Protein AF-A0A6N0HST2-F1 (afdb_monomer)

Structure (mmCIF, N/CA/C/O backbone):
data_AF-A0A6N0HST2-F1
#
_entry.id   AF-A0A6N0HST2-F1
#
loop_
_atom_site.group_PDB
_atom_site.id
_atom_site.type_symbol
_atom_site.label_atom_id
_atom_site.label_alt_id
_atom_site.label_comp_id
_atom_site.label_asym_id
_atom_site.label_entity_id
_atom_site.label_seq_id
_atom_site.pdbx_PDB_ins_code
_atom_site.Cartn_x
_atom_site.Cartn_y
_atom_site.Cartn_z
_atom_site.occupancy
_atom_site.B_iso_or_equiv
_atom_site.auth_seq_id
_atom_site.auth_comp_id
_atom_site.auth_asym_id
_atom_site.auth_atom_id
_atom_site.pdbx_PDB_model_num
ATOM 1 N N . MET A 1 1 ? -2.344 -19.528 -18.690 1.00 47.19 1 MET A N 1
ATOM 2 C CA . MET A 1 1 ? -2.947 -19.812 -17.379 1.00 47.19 1 MET A CA 1
ATOM 3 C C . MET A 1 1 ? -2.317 -21.089 -16.881 1.00 47.19 1 MET A C 1
ATOM 5 O O . MET A 1 1 ? -2.474 -22.109 -17.548 1.00 47.19 1 MET A O 1
ATOM 9 N N . ALA A 1 2 ? -1.494 -20.999 -15.840 1.00 50.31 2 ALA A N 1
ATOM 10 C CA . ALA A 1 2 ? -1.084 -22.178 -15.093 1.00 50.31 2 ALA A CA 1
ATOM 11 C C . ALA A 1 2 ? -2.238 -22.513 -14.142 1.00 50.31 2 ALA A C 1
ATOM 13 O O . ALA A 1 2 ? -2.721 -21.620 -13.456 1.00 50.31 2 ALA A O 1
ATOM 14 N N . ALA A 1 3 ? -2.702 -23.763 -14.161 1.00 62.06 3 ALA A N 1
ATOM 15 C CA . ALA A 1 3 ? -3.756 -24.238 -13.259 1.00 62.06 3 ALA A CA 1
ATOM 16 C C . ALA A 1 3 ? -3.248 -24.481 -11.822 1.00 62.06 3 ALA A C 1
ATOM 18 O O . ALA A 1 3 ? -4.018 -24.884 -10.961 1.00 62.06 3 ALA A O 1
ATOM 19 N N . ASP A 1 4 ? -1.955 -24.236 -11.604 1.00 88.19 4 ASP A N 1
ATOM 20 C CA . ASP A 1 4 ? -1.190 -24.489 -10.391 1.00 88.19 4 ASP A CA 1
ATOM 21 C C . ASP A 1 4 ? -0.329 -23.247 -10.085 1.00 88.19 4 ASP A C 1
ATOM 23 O O . ASP A 1 4 ? -0.335 -22.266 -10.844 1.00 88.19 4 ASP A O 1
ATOM 27 N N . ASP A 1 5 ? 0.454 -23.322 -9.013 1.00 93.06 5 ASP A N 1
ATOM 28 C CA . ASP A 1 5 ? 1.362 -22.268 -8.569 1.00 93.06 5 ASP A CA 1
ATOM 29 C C . ASP A 1 5 ? 2.325 -21.774 -9.660 1.00 93.06 5 ASP A C 1
ATOM 31 O O . ASP A 1 5 ? 2.832 -22.534 -10.496 1.00 93.06 5 ASP A O 1
ATOM 35 N N . VAL A 1 6 ? 2.688 -20.493 -9.584 1.00 96.06 6 VAL A N 1
ATOM 36 C CA . VAL A 1 6 ? 3.840 -19.943 -10.309 1.00 96.06 6 VAL A CA 1
ATOM 37 C C . VAL A 1 6 ? 4.951 -19.619 -9.321 1.00 96.06 6 VAL A C 1
ATOM 39 O O . VAL A 1 6 ? 4.819 -18.738 -8.476 1.00 96.06 6 VAL A O 1
ATOM 42 N N . ILE A 1 7 ? 6.088 -20.301 -9.467 1.00 95.62 7 ILE A N 1
ATOM 43 C CA . ILE A 1 7 ? 7.233 -20.148 -8.567 1.00 95.62 7 ILE A CA 1
ATOM 44 C C . ILE A 1 7 ? 8.443 -19.609 -9.336 1.00 95.62 7 ILE A C 1
ATOM 46 O O . ILE A 1 7 ? 8.974 -20.267 -10.235 1.00 95.62 7 ILE A O 1
ATOM 50 N N . PHE A 1 8 ? 8.925 -18.431 -8.943 1.00 95.19 8 PHE A N 1
ATOM 51 C CA . PHE A 1 8 ? 10.156 -17.830 -9.452 1.00 95.19 8 PHE A CA 1
ATOM 52 C C . PHE A 1 8 ? 11.334 -18.175 -8.536 1.00 95.19 8 PHE A C 1
ATOM 54 O O . PHE A 1 8 ? 11.591 -17.488 -7.552 1.00 95.19 8 PHE A O 1
ATOM 61 N N . ASN A 1 9 ? 12.056 -19.245 -8.880 1.00 94.88 9 ASN A N 1
ATOM 62 C CA . ASN A 1 9 ? 13.268 -19.711 -8.180 1.00 94.88 9 ASN A CA 1
ATOM 63 C C . ASN A 1 9 ? 14.572 -19.333 -8.903 1.00 94.88 9 ASN A C 1
ATOM 65 O O . ASN A 1 9 ? 15.622 -19.923 -8.658 1.00 94.88 9 ASN A O 1
ATOM 69 N N . ALA A 1 10 ? 14.497 -18.412 -9.859 1.00 92.69 10 ALA A N 1
ATOM 70 C CA . ALA A 1 10 ? 15.646 -17.874 -10.570 1.00 92.69 10 ALA A CA 1
ATOM 71 C C . ALA A 1 10 ? 15.382 -16.409 -10.906 1.00 92.69 10 ALA A C 1
ATOM 73 O O . ALA A 1 10 ? 14.230 -16.026 -11.124 1.00 92.69 10 ALA A O 1
ATOM 74 N N . ALA A 1 11 ? 16.453 -15.618 -10.982 1.00 90.31 11 ALA A N 1
ATOM 75 C CA . ALA A 1 11 ? 16.343 -14.207 -11.308 1.00 90.31 11 ALA A CA 1
ATOM 76 C C . ALA A 1 11 ? 15.691 -13.995 -12.684 1.00 90.31 11 ALA A C 1
ATOM 78 O O . ALA A 1 11 ? 16.022 -14.672 -13.665 1.00 90.31 11 ALA A O 1
ATOM 79 N N . VAL A 1 12 ? 14.789 -13.020 -12.762 1.00 91.19 12 VAL A N 1
ATOM 80 C CA . VAL A 1 12 ? 14.065 -12.654 -13.980 1.00 91.19 12 VAL A CA 1
ATOM 81 C C . VAL A 1 12 ? 14.539 -11.283 -14.442 1.00 91.19 12 VAL A C 1
ATOM 83 O O . VAL A 1 12 ? 14.270 -10.283 -13.790 1.00 91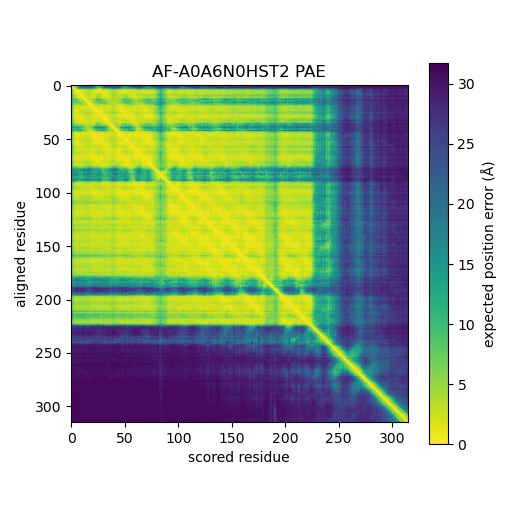.19 12 VAL A O 1
ATOM 86 N N . VAL A 1 13 ? 15.240 -11.229 -15.577 1.00 87.50 13 VAL A N 1
ATOM 87 C CA . VAL A 1 13 ? 15.910 -10.004 -16.065 1.00 87.50 13 VAL A CA 1
ATOM 88 C C . VAL A 1 13 ? 15.360 -9.484 -17.396 1.00 87.50 13 VAL A C 1
ATOM 90 O O . VAL A 1 13 ? 15.952 -8.600 -18.014 1.00 87.50 13 VAL A O 1
ATOM 93 N N . ASN A 1 14 ? 14.240 -10.025 -17.891 1.00 80.62 14 ASN A N 1
ATOM 94 C CA . ASN A 1 14 ? 13.656 -9.601 -19.173 1.00 80.62 14 ASN A CA 1
ATOM 95 C C . ASN A 1 14 ? 13.216 -8.130 -19.159 1.00 80.62 14 ASN A C 1
ATOM 97 O O . ASN A 1 14 ? 13.203 -7.504 -20.210 1.00 80.62 14 ASN A O 1
ATOM 101 N N . LEU A 1 15 ? 12.934 -7.562 -17.987 1.00 84.25 15 LEU A N 1
ATOM 102 C CA . LEU A 1 15 ? 12.603 -6.146 -17.829 1.00 84.25 15 LEU A CA 1
ATOM 103 C C . LEU A 1 15 ? 13.745 -5.221 -18.284 1.00 84.25 15 LEU A C 1
ATOM 105 O O . LEU A 1 15 ? 13.483 -4.119 -18.755 1.00 84.25 15 LEU A O 1
ATOM 109 N N . SER A 1 16 ? 15.004 -5.678 -18.233 1.00 82.12 16 SER A N 1
ATOM 110 C CA . SER A 1 16 ? 16.166 -4.884 -18.665 1.00 82.12 16 SER A CA 1
ATOM 111 C C . SER A 1 16 ? 16.124 -4.471 -20.146 1.00 82.12 16 SER A C 1
ATOM 113 O O . SER A 1 16 ? 16.735 -3.476 -20.532 1.00 82.12 16 SER A O 1
ATOM 115 N N . ASN A 1 17 ? 15.369 -5.190 -20.985 1.00 83.94 17 ASN A N 1
ATOM 116 C CA . ASN A 1 17 ? 15.170 -4.857 -22.398 1.00 83.94 17 ASN A CA 1
ATOM 117 C C . ASN A 1 17 ? 13.833 -4.132 -22.676 1.00 83.94 17 ASN A C 1
ATOM 119 O O . ASN A 1 17 ? 13.453 -3.989 -23.838 1.00 83.94 17 ASN A O 1
ATOM 123 N N . GLY A 1 18 ? 13.119 -3.703 -21.628 1.00 81.44 18 GLY A N 1
ATOM 124 C CA . GLY A 1 18 ? 11.812 -3.045 -21.708 1.00 81.44 18 GLY A CA 1
ATOM 125 C C . GLY A 1 18 ? 10.627 -4.001 -21.893 1.00 81.44 18 GLY A C 1
ATOM 126 O O . GLY A 1 18 ? 9.486 -3.550 -21.979 1.00 81.44 18 GLY A O 1
ATOM 127 N N . SER A 1 19 ? 10.854 -5.319 -21.951 1.00 89.88 19 SER A N 1
ATOM 128 C CA . SER A 1 19 ? 9.768 -6.301 -22.048 1.00 89.88 19 SER A CA 1
ATOM 129 C C . SER A 1 19 ? 9.070 -6.476 -20.711 1.00 89.88 19 SER A C 1
ATOM 131 O O . SER A 1 19 ? 9.724 -6.686 -19.698 1.00 89.88 19 SER A O 1
ATOM 133 N N . SER A 1 20 ? 7.741 -6.493 -20.718 1.00 93.12 20 SER A N 1
ATOM 134 C CA . SER A 1 20 ? 6.937 -6.750 -19.523 1.00 93.12 20 SER A CA 1
ATOM 135 C C . SER A 1 20 ? 7.058 -8.194 -19.024 1.00 93.12 20 SER A C 1
ATOM 137 O O . SER A 1 20 ? 7.267 -9.125 -19.805 1.00 93.12 20 SER A O 1
ATOM 139 N N . LEU A 1 21 ? 6.855 -8.387 -17.723 1.00 94.50 21 LEU A N 1
ATOM 140 C CA . LEU A 1 21 ? 6.633 -9.680 -17.085 1.00 94.50 21 LEU A CA 1
ATOM 141 C C . LEU A 1 21 ? 5.171 -9.770 -16.635 1.00 94.50 21 LEU A C 1
ATOM 143 O O . LEU A 1 21 ? 4.680 -8.895 -15.927 1.00 94.50 21 LEU A O 1
ATOM 147 N N . SER A 1 22 ? 4.479 -10.840 -17.017 1.00 95.00 22 SER A N 1
ATOM 148 C CA . SER A 1 22 ? 3.131 -11.135 -16.531 1.00 95.00 22 SER A CA 1
ATOM 149 C C . SER A 1 22 ? 3.038 -12.596 -16.115 1.00 95.00 22 SER A C 1
ATOM 151 O O . SER A 1 22 ? 3.434 -13.484 -16.873 1.00 95.00 22 SER A O 1
ATOM 153 N N . ALA A 1 23 ? 2.524 -12.831 -14.913 1.00 95.25 23 ALA A N 1
ATOM 154 C CA . ALA A 1 23 ? 2.280 -14.147 -14.355 1.00 95.25 23 ALA A CA 1
ATOM 155 C C . ALA A 1 23 ? 0.871 -14.222 -13.777 1.00 95.25 23 ALA A C 1
ATOM 157 O O . ALA A 1 23 ? 0.430 -13.328 -13.054 1.00 95.25 23 ALA A O 1
ATOM 158 N N . THR A 1 24 ? 0.177 -15.308 -14.103 1.00 96.31 24 THR A N 1
ATOM 159 C CA . THR A 1 24 ? -1.158 -15.601 -13.588 1.00 96.31 24 THR A CA 1
ATOM 160 C C . THR A 1 24 ? -1.204 -17.051 -13.134 1.00 96.31 24 THR A C 1
ATOM 162 O O . THR A 1 24 ? -0.961 -17.942 -13.959 1.00 96.31 24 THR A O 1
ATOM 165 N N . ALA A 1 25 ? -1.510 -17.253 -11.855 1.00 96.00 25 ALA A N 1
ATOM 166 C CA . ALA A 1 25 ? -1.720 -18.550 -11.222 1.00 96.00 25 ALA A CA 1
ATOM 167 C C . ALA A 1 25 ? -3.174 -18.662 -10.750 1.00 96.00 25 ALA A C 1
ATOM 169 O O . ALA A 1 25 ? -3.745 -17.679 -10.274 1.00 96.00 25 ALA A O 1
ATOM 170 N N . ASP A 1 26 ? -3.761 -19.850 -10.883 1.00 94.62 26 ASP A N 1
ATOM 171 C CA . ASP A 1 26 ? -5.079 -20.128 -10.303 1.00 94.62 26 ASP A CA 1
ATOM 172 C C . ASP A 1 26 ? -4.997 -20.293 -8.769 1.00 94.62 26 ASP A C 1
ATOM 174 O O . ASP A 1 26 ? -5.971 -19.983 -8.087 1.00 94.62 26 ASP A O 1
ATOM 178 N N . ASP A 1 27 ? -3.839 -20.715 -8.242 1.00 95.19 27 ASP A N 1
ATOM 179 C CA . ASP A 1 27 ? -3.533 -20.814 -6.804 1.00 95.19 27 ASP A CA 1
ATOM 180 C C . ASP A 1 27 ? -2.482 -19.754 -6.423 1.00 95.19 27 ASP A C 1
ATOM 182 O O . ASP A 1 27 ? -2.783 -18.566 -6.569 1.00 95.19 27 ASP A O 1
ATOM 186 N N . ASP A 1 28 ? -1.253 -20.114 -6.037 1.00 96.25 28 ASP A N 1
ATOM 187 C CA . ASP A 1 28 ? -0.294 -19.156 -5.475 1.00 96.25 28 ASP A CA 1
ATOM 188 C C . ASP A 1 28 ? 0.749 -18.626 -6.478 1.00 96.25 28 ASP A C 1
ATOM 190 O O . ASP A 1 28 ? 1.139 -19.270 -7.457 1.00 96.25 28 ASP A O 1
ATOM 194 N N . ILE A 1 29 ? 1.289 -17.437 -6.199 1.00 97.31 29 ILE A N 1
ATOM 195 C CA . ILE A 1 29 ? 2.544 -16.963 -6.799 1.00 97.31 29 ILE A CA 1
ATOM 196 C C . ILE A 1 29 ? 3.594 -16.793 -5.708 1.00 97.31 29 ILE A C 1
ATOM 198 O O . ILE A 1 29 ? 3.385 -16.067 -4.739 1.00 97.31 29 ILE A O 1
ATOM 202 N N . VAL A 1 30 ? 4.774 -17.382 -5.913 1.00 96.19 30 VAL A N 1
ATOM 203 C CA . VAL A 1 30 ? 5.918 -17.234 -5.005 1.00 96.19 30 VAL A CA 1
ATOM 204 C C . VAL A 1 30 ? 7.127 -16.685 -5.758 1.00 96.19 30 VAL A C 1
ATOM 206 O O . VAL A 1 30 ? 7.625 -17.302 -6.700 1.00 96.19 30 VAL A O 1
ATOM 209 N N . VAL A 1 31 ? 7.636 -15.532 -5.324 1.00 96.00 31 VAL A N 1
ATOM 210 C CA . VAL A 1 31 ? 8.854 -14.900 -5.848 1.00 96.00 31 VAL A CA 1
ATOM 211 C C . VAL A 1 31 ? 9.991 -15.112 -4.852 1.00 96.00 31 VAL A C 1
ATOM 213 O O . VAL A 1 31 ? 10.103 -14.375 -3.875 1.00 96.00 31 VAL A O 1
ATOM 216 N N . ASN A 1 32 ? 10.821 -16.132 -5.084 1.00 93.75 32 ASN A N 1
ATOM 217 C CA . ASN A 1 32 ? 11.973 -16.461 -4.233 1.00 93.75 32 ASN A CA 1
ATOM 218 C C . ASN A 1 32 ? 13.273 -15.801 -4.690 1.00 93.75 32 ASN A C 1
ATOM 220 O O . ASN A 1 32 ? 14.215 -15.726 -3.913 1.00 93.75 32 ASN A O 1
ATOM 224 N N . GLU A 1 33 ? 13.327 -15.352 -5.940 1.00 93.81 33 GLU A N 1
ATOM 225 C CA . GLU A 1 33 ? 14.494 -14.718 -6.544 1.00 93.81 33 GLU A CA 1
ATOM 226 C C . GLU A 1 33 ? 14.108 -13.398 -7.208 1.00 93.81 33 GLU A C 1
ATOM 228 O O . GLU A 1 33 ? 12.952 -13.177 -7.575 1.00 93.81 33 GLU A O 1
ATOM 233 N N . GLN A 1 34 ? 15.094 -12.519 -7.371 1.00 91.56 34 GLN A N 1
ATOM 234 C CA . GLN A 1 34 ? 14.878 -11.151 -7.829 1.00 91.56 34 GLN A CA 1
ATOM 235 C C . GLN A 1 34 ? 14.233 -11.074 -9.225 1.00 91.56 34 GLN A C 1
ATOM 237 O O . GLN A 1 34 ? 14.687 -11.700 -10.185 1.00 91.56 34 GLN A O 1
ATOM 242 N N . ILE A 1 35 ? 13.235 -10.202 -9.364 1.00 93.12 35 ILE A N 1
ATOM 243 C CA . ILE A 1 35 ? 12.755 -9.702 -10.655 1.00 93.12 35 ILE A CA 1
ATOM 244 C C . ILE A 1 35 ? 13.409 -8.330 -10.876 1.00 93.12 35 ILE A C 1
ATOM 246 O O . ILE A 1 35 ? 13.158 -7.400 -10.109 1.00 93.12 35 ILE A O 1
ATOM 250 N N . ASP A 1 36 ? 14.277 -8.205 -11.883 1.00 89.31 36 ASP A N 1
ATOM 251 C CA . ASP A 1 36 ? 15.155 -7.044 -12.063 1.00 89.31 36 ASP A CA 1
ATOM 252 C C . ASP A 1 36 ? 15.027 -6.381 -13.441 1.00 89.31 36 ASP A C 1
ATOM 254 O O . ASP A 1 36 ? 15.336 -6.963 -14.484 1.00 89.31 36 ASP A O 1
ATOM 258 N N . GLY A 1 37 ? 14.607 -5.120 -13.426 1.00 84.94 37 GLY A N 1
ATOM 259 C CA . GLY A 1 37 ? 14.653 -4.188 -14.547 1.00 84.94 37 GLY A CA 1
ATOM 260 C C . GLY A 1 37 ? 15.604 -3.012 -14.334 1.00 84.94 37 GLY A C 1
ATOM 261 O O . GLY A 1 37 ? 15.574 -2.080 -15.133 1.00 84.94 37 GLY A O 1
ATOM 262 N N . SER A 1 38 ? 16.422 -3.011 -13.276 1.00 83.38 38 SER A N 1
ATOM 263 C CA . SER A 1 38 ? 17.296 -1.882 -12.945 1.00 83.38 38 SER A CA 1
ATOM 264 C C . SER A 1 38 ? 18.303 -1.570 -14.060 1.00 83.38 38 SER A C 1
ATOM 266 O O . SER A 1 38 ? 18.910 -2.460 -14.656 1.00 83.38 38 SER A O 1
ATOM 268 N N . GLY A 1 39 ? 18.463 -0.279 -14.382 1.00 76.19 39 GLY A N 1
ATOM 269 C CA . GLY A 1 39 ? 19.356 0.176 -15.458 1.00 76.19 39 GLY A CA 1
ATOM 270 C C . GLY A 1 39 ? 18.957 -0.297 -16.864 1.00 76.19 39 GLY A C 1
ATOM 271 O O . GLY A 1 39 ? 19.779 -0.229 -17.781 1.00 76.19 39 GLY A O 1
ATOM 272 N N . GLY A 1 40 ? 17.732 -0.810 -17.015 1.00 78.38 40 GLY A N 1
ATOM 273 C CA . GLY A 1 40 ? 17.158 -1.293 -18.262 1.00 78.38 40 GLY A CA 1
ATOM 274 C C . GLY A 1 40 ? 16.548 -0.204 -19.140 1.00 78.38 40 GLY A C 1
ATOM 275 O O . GLY A 1 40 ? 16.770 0.987 -18.949 1.00 78.38 40 GLY A O 1
ATOM 276 N N . ILE A 1 41 ? 15.769 -0.630 -20.137 1.00 84.25 41 ILE A N 1
ATOM 277 C CA . ILE A 1 41 ? 14.906 0.269 -20.910 1.00 84.25 41 ILE A CA 1
ATOM 278 C C . ILE A 1 41 ? 13.619 0.531 -20.118 1.00 84.25 41 ILE A C 1
ATOM 280 O O . ILE A 1 41 ? 12.894 -0.407 -19.785 1.00 84.25 41 ILE A O 1
ATOM 284 N N . SER A 1 42 ? 13.322 1.812 -19.906 1.00 88.12 42 SER A N 1
ATOM 285 C CA . SER A 1 42 ? 12.108 2.308 -19.255 1.00 88.12 42 SER A CA 1
ATOM 286 C C . SER A 1 42 ? 10.809 1.715 -19.837 1.00 88.12 42 SER A C 1
ATOM 288 O O . SER A 1 42 ? 10.641 1.622 -21.058 1.00 88.12 42 SER A O 1
ATOM 290 N N . GLY A 1 43 ? 9.875 1.335 -18.956 1.00 82.88 43 GLY A N 1
ATOM 291 C CA . GLY A 1 43 ? 8.477 1.011 -19.283 1.00 82.88 43 GLY A CA 1
ATOM 292 C C . GLY A 1 43 ? 8.052 -0.457 -19.135 1.00 82.88 43 GLY A C 1
ATOM 293 O O . GLY A 1 43 ? 6.852 -0.739 -19.110 1.00 82.88 43 GLY A O 1
ATOM 294 N N . GLY A 1 44 ? 8.985 -1.404 -18.996 1.00 91.00 44 GLY A N 1
ATOM 295 C CA . GLY A 1 44 ? 8.653 -2.817 -18.773 1.00 91.00 44 GLY A CA 1
ATOM 296 C C . GLY A 1 44 ? 7.912 -3.032 -17.446 1.00 91.00 44 GLY A C 1
ATOM 297 O O . GLY A 1 44 ? 8.512 -2.915 -16.383 1.00 91.00 44 GLY A O 1
ATOM 298 N N . GLN A 1 45 ? 6.611 -3.341 -17.493 1.00 94.50 45 GLN A N 1
ATOM 299 C CA . GLN A 1 45 ? 5.790 -3.582 -16.294 1.00 94.50 45 GLN A CA 1
ATOM 300 C C . GLN A 1 45 ? 5.939 -5.000 -15.718 1.00 94.50 45 GLN A C 1
ATOM 302 O O . GLN A 1 45 ? 6.242 -5.945 -16.448 1.00 94.50 45 GLN A O 1
ATOM 307 N N . VAL A 1 46 ? 5.623 -5.157 -14.431 1.00 97.38 46 VAL A N 1
ATOM 308 C CA . VAL A 1 46 ? 5.446 -6.450 -13.750 1.00 97.38 46 VAL A CA 1
ATOM 309 C C . VAL A 1 46 ? 3.992 -6.599 -13.319 1.00 97.38 46 VAL A C 1
ATOM 311 O O . VAL A 1 46 ? 3.455 -5.724 -12.645 1.00 97.38 46 VAL A O 1
ATOM 314 N N . VAL A 1 47 ? 3.356 -7.713 -13.683 1.00 97.38 47 VAL A N 1
ATOM 315 C CA . VAL A 1 47 ? 1.997 -8.069 -13.248 1.00 97.38 47 VAL A CA 1
ATOM 316 C C . VAL A 1 47 ? 1.999 -9.473 -12.661 1.00 97.38 47 VAL A C 1
ATOM 318 O O . VAL A 1 47 ? 2.285 -10.434 -13.375 1.00 97.38 47 VAL A O 1
ATOM 321 N N . LEU A 1 48 ? 1.650 -9.593 -11.383 1.00 97.69 48 LEU A N 1
ATOM 322 C CA . LEU A 1 48 ? 1.475 -10.858 -10.671 1.00 97.69 48 LEU A CA 1
ATOM 323 C C . LEU A 1 48 ? 0.008 -10.973 -10.243 1.00 97.69 48 LEU A C 1
ATOM 325 O O . LEU A 1 48 ? -0.502 -10.090 -9.554 1.00 97.69 48 LEU A O 1
ATOM 329 N N . THR A 1 49 ? -0.683 -12.029 -10.669 1.00 97.56 49 THR A N 1
ATOM 330 C CA . THR A 1 49 ? -2.091 -12.269 -10.317 1.00 97.56 49 THR A CA 1
ATOM 331 C C . THR A 1 49 ? -2.302 -13.707 -9.854 1.00 97.56 49 THR A C 1
ATOM 333 O O . THR A 1 49 ? -2.079 -14.629 -10.633 1.00 97.56 49 THR A O 1
ATOM 336 N N . ALA A 1 50 ? -2.747 -13.888 -8.614 1.00 97.25 50 ALA A N 1
ATOM 337 C CA . ALA A 1 50 ? -2.983 -15.186 -7.985 1.00 97.25 50 ALA A CA 1
ATOM 338 C C . ALA A 1 50 ? -4.454 -15.340 -7.565 1.00 97.25 50 ALA A C 1
ATOM 340 O O . ALA A 1 50 ? -5.063 -14.383 -7.071 1.00 97.25 50 ALA A O 1
ATOM 341 N N . GLY A 1 51 ? -5.029 -16.530 -7.752 1.00 96.50 51 GLY A N 1
ATOM 342 C CA . GLY A 1 51 ? -6.323 -16.888 -7.160 1.00 96.50 51 GLY A CA 1
ATOM 343 C C . GLY A 1 51 ? -6.221 -17.242 -5.670 1.00 96.50 51 GLY A C 1
ATOM 344 O O . GLY A 1 51 ? -7.203 -17.093 -4.947 1.00 96.50 51 GLY A O 1
ATOM 345 N N . GLY A 1 52 ? -5.036 -17.642 -5.213 1.00 95.69 52 GLY A N 1
ATOM 346 C CA . GLY A 1 52 ? -4.628 -17.765 -3.817 1.00 95.69 52 GLY A CA 1
ATOM 347 C C . GLY A 1 52 ? -3.807 -16.551 -3.376 1.00 95.69 52 GLY A C 1
ATOM 348 O O . GLY A 1 52 ? -4.236 -15.405 -3.548 1.00 95.69 52 GLY A O 1
ATOM 349 N N . ASP A 1 53 ? -2.631 -16.802 -2.812 1.00 95.81 53 ASP A N 1
ATOM 350 C CA . ASP A 1 53 ? -1.724 -15.819 -2.230 1.00 95.81 53 ASP A CA 1
ATOM 351 C C . ASP A 1 53 ? -0.634 -15.358 -3.221 1.00 95.81 53 ASP A C 1
ATOM 353 O O . ASP A 1 53 ? -0.222 -16.069 -4.140 1.00 95.81 53 ASP A O 1
ATOM 357 N N . VAL A 1 54 ? -0.090 -14.157 -3.002 1.00 96.94 54 VAL A N 1
ATOM 358 C CA . VAL A 1 54 ? 1.187 -13.740 -3.603 1.00 96.94 54 VAL A CA 1
ATOM 359 C C . VAL A 1 54 ? 2.213 -13.530 -2.497 1.00 96.94 54 VAL A C 1
ATOM 361 O O . VAL A 1 54 ? 2.078 -12.618 -1.684 1.00 96.94 54 VAL A O 1
ATOM 364 N N . THR A 1 55 ? 3.272 -14.338 -2.500 1.00 95.06 55 THR A N 1
ATOM 365 C CA . THR A 1 55 ? 4.413 -14.204 -1.587 1.00 95.06 55 THR A CA 1
ATOM 366 C C . THR A 1 55 ? 5.637 -13.688 -2.335 1.00 95.06 55 THR A C 1
ATOM 368 O O . THR A 1 55 ? 6.110 -14.315 -3.282 1.00 95.06 55 THR A O 1
ATOM 371 N N . ILE A 1 56 ? 6.185 -12.556 -1.899 1.00 94.56 56 ILE A N 1
ATOM 372 C CA . ILE A 1 56 ? 7.369 -11.926 -2.489 1.00 94.56 56 ILE A CA 1
ATOM 373 C C . ILE A 1 56 ? 8.487 -11.919 -1.452 1.00 94.56 56 ILE A C 1
ATOM 375 O O . ILE A 1 56 ? 8.470 -11.109 -0.531 1.00 94.56 56 ILE A O 1
ATOM 379 N N . ASN A 1 57 ? 9.462 -12.813 -1.609 1.00 92.00 57 ASN A N 1
ATOM 380 C CA . ASN A 1 57 ? 10.602 -12.952 -0.698 1.00 92.00 57 ASN A CA 1
ATOM 381 C C . ASN A 1 57 ? 11.814 -12.106 -1.123 1.00 92.00 57 ASN A C 1
ATOM 383 O O . ASN A 1 57 ? 12.721 -11.876 -0.326 1.00 92.00 57 ASN A O 1
ATOM 387 N N . GLU A 1 58 ? 11.825 -11.632 -2.371 1.00 91.88 58 GLU A N 1
ATOM 388 C CA . GLU A 1 58 ? 12.923 -10.874 -2.973 1.00 91.88 58 GLU A CA 1
ATOM 389 C C . GLU A 1 58 ? 12.454 -9.573 -3.640 1.00 91.88 58 GLU A C 1
ATOM 391 O O . GLU A 1 58 ? 11.268 -9.252 -3.671 1.00 91.88 58 GLU A O 1
ATOM 396 N N . HIS A 1 59 ? 13.388 -8.775 -4.161 1.00 90.81 59 HIS A N 1
ATOM 397 C CA . HIS A 1 59 ? 13.026 -7.532 -4.839 1.00 90.81 59 HIS A CA 1
ATOM 398 C C . HIS A 1 59 ? 12.237 -7.749 -6.134 1.00 90.81 59 HIS A C 1
ATOM 400 O O . HIS A 1 59 ? 12.537 -8.639 -6.934 1.00 90.81 59 HIS A O 1
ATOM 406 N N . VAL A 1 60 ? 11.327 -6.811 -6.393 1.00 94.19 60 VAL A N 1
ATOM 407 C CA . VAL A 1 60 ? 10.753 -6.572 -7.718 1.00 94.19 60 VAL A CA 1
ATOM 408 C C . VAL A 1 60 ? 11.098 -5.145 -8.112 1.00 94.19 60 VAL A C 1
ATOM 410 O O . VAL A 1 60 ? 10.620 -4.189 -7.502 1.00 94.19 60 VAL A O 1
ATOM 413 N N . ILE A 1 61 ? 11.965 -5.000 -9.108 1.00 93.25 61 ILE A N 1
ATOM 414 C CA . ILE A 1 61 ? 12.455 -3.705 -9.576 1.00 93.25 61 ILE A CA 1
ATOM 415 C C . ILE A 1 61 ? 12.105 -3.547 -11.048 1.00 93.25 61 ILE A C 1
ATOM 417 O O . ILE A 1 61 ? 12.430 -4.408 -11.859 1.00 93.25 61 ILE A O 1
ATOM 421 N N . THR A 1 62 ? 11.498 -2.423 -11.403 1.00 93.88 62 THR A N 1
ATOM 422 C CA . THR A 1 62 ? 11.299 -1.967 -12.781 1.00 93.88 62 THR A CA 1
ATOM 423 C C . THR A 1 62 ? 11.967 -0.602 -12.973 1.00 93.88 62 THR A C 1
ATOM 425 O O . THR A 1 62 ? 12.180 0.146 -12.016 1.00 93.88 62 THR A O 1
ATOM 428 N N . ASP A 1 63 ? 12.305 -0.273 -14.220 1.00 92.00 63 ASP A N 1
ATOM 429 C CA . ASP A 1 63 ? 12.706 1.078 -14.628 1.00 92.00 63 ASP A CA 1
ATOM 430 C C . ASP A 1 63 ? 11.462 1.784 -15.183 1.00 92.00 63 ASP A C 1
ATOM 432 O O . ASP A 1 63 ? 11.015 1.477 -16.287 1.00 92.00 63 ASP A O 1
ATOM 436 N N . ASP A 1 64 ? 10.808 2.615 -14.364 1.00 93.19 64 ASP A N 1
ATOM 437 C CA . ASP A 1 64 ? 9.558 3.348 -14.667 1.00 93.19 64 ASP A CA 1
ATOM 438 C C . ASP A 1 64 ? 8.333 2.505 -15.091 1.00 93.19 64 ASP A C 1
ATOM 440 O O . ASP A 1 64 ? 7.251 3.040 -15.339 1.00 93.19 64 ASP A O 1
ATOM 444 N N . GLY A 1 65 ? 8.461 1.181 -15.177 1.00 95.06 65 GLY A N 1
ATOM 445 C CA . GLY A 1 65 ? 7.355 0.274 -15.467 1.00 95.06 65 GLY A CA 1
ATOM 446 C C . GLY A 1 65 ? 6.461 0.074 -14.247 1.00 95.06 65 GLY A C 1
ATOM 447 O O . GLY A 1 65 ? 6.950 -0.043 -13.127 1.00 95.06 65 GLY A O 1
ATOM 448 N N . ALA A 1 66 ? 5.146 -0.010 -14.437 1.00 96.44 66 ALA A N 1
ATOM 449 C CA . ALA A 1 66 ? 4.235 -0.269 -13.324 1.00 96.44 66 ALA A CA 1
ATOM 450 C C . ALA A 1 66 ? 4.487 -1.648 -12.681 1.00 96.44 66 ALA A C 1
ATOM 452 O O . ALA A 1 66 ? 4.844 -2.608 -13.368 1.00 96.44 66 ALA A O 1
ATOM 453 N N . ILE A 1 67 ? 4.248 -1.753 -11.374 1.00 98.00 67 ILE A N 1
ATOM 454 C CA . ILE A 1 67 ? 4.209 -3.023 -10.643 1.00 98.00 67 ILE A CA 1
ATOM 455 C C . ILE A 1 67 ? 2.779 -3.224 -10.144 1.00 98.00 67 ILE A C 1
ATOM 457 O O . ILE A 1 67 ? 2.249 -2.400 -9.401 1.00 98.00 67 ILE A O 1
ATOM 461 N N . THR A 1 68 ? 2.149 -4.321 -10.552 1.00 98.12 68 THR A N 1
ATOM 462 C CA . THR A 1 68 ? 0.811 -4.716 -10.105 1.00 98.12 68 THR A CA 1
ATOM 463 C C . THR A 1 68 ? 0.873 -6.094 -9.466 1.00 98.12 68 THR A C 1
ATOM 465 O O . THR A 1 68 ? 1.289 -7.058 -10.108 1.00 98.12 68 THR A O 1
ATOM 468 N N . VAL A 1 69 ? 0.439 -6.186 -8.213 1.00 98.19 69 VAL A N 1
ATOM 469 C CA . VAL A 1 69 ? 0.344 -7.432 -7.451 1.00 98.19 69 VAL A CA 1
ATOM 470 C C . VAL A 1 69 ? -1.094 -7.593 -6.979 1.00 98.19 69 VAL A C 1
ATOM 472 O O . VAL A 1 69 ? -1.602 -6.739 -6.259 1.00 98.19 69 VAL A O 1
ATOM 475 N N . ALA A 1 70 ? -1.757 -8.666 -7.395 1.00 97.62 70 ALA A N 1
ATOM 476 C CA . ALA A 1 70 ? -3.137 -8.953 -7.027 1.00 97.62 70 ALA A CA 1
ATOM 477 C C . ALA A 1 70 ? -3.273 -10.403 -6.551 1.00 97.62 70 ALA A C 1
ATOM 479 O O . ALA A 1 70 ? -2.893 -11.325 -7.271 1.00 97.62 70 ALA A O 1
ATOM 480 N N . ALA A 1 71 ? -3.838 -10.595 -5.364 1.00 97.38 71 ALA A N 1
ATOM 481 C CA . ALA A 1 71 ? -4.135 -11.901 -4.784 1.00 97.38 71 ALA A CA 1
ATOM 482 C C . ALA A 1 71 ? -5.600 -11.937 -4.339 1.00 97.38 71 ALA A C 1
ATOM 484 O O . ALA A 1 71 ? -6.062 -10.987 -3.702 1.00 97.38 71 ALA A O 1
ATOM 485 N N . ALA A 1 72 ? -6.337 -13.013 -4.631 1.00 96.75 72 ALA A N 1
ATOM 486 C CA . ALA A 1 72 ? -7.655 -13.200 -4.012 1.00 96.75 72 ALA A CA 1
ATOM 487 C C . ALA A 1 72 ? -7.542 -13.677 -2.548 1.00 96.75 72 ALA A C 1
ATOM 489 O O . ALA A 1 72 ? -8.484 -13.514 -1.774 1.00 96.75 72 ALA A O 1
ATOM 490 N N . GLY A 1 73 ? -6.389 -14.229 -2.168 1.00 94.81 73 GLY A N 1
ATOM 491 C CA . GLY A 1 73 ? -5.951 -14.444 -0.794 1.00 94.81 73 GLY A CA 1
ATOM 492 C C . GLY A 1 73 ? -5.170 -13.243 -0.255 1.00 94.81 73 GLY A C 1
ATOM 493 O O . GLY A 1 73 ? -5.628 -12.103 -0.330 1.00 94.81 73 GLY A O 1
ATOM 494 N N . SER A 1 74 ? -4.002 -13.504 0.317 1.00 93.38 74 SER A N 1
ATOM 495 C CA . SER A 1 74 ? -3.102 -12.537 0.947 1.00 93.38 74 SER A CA 1
ATOM 496 C C . SER A 1 74 ? -1.986 -12.104 -0.000 1.00 93.38 74 SER A C 1
ATOM 498 O O . SER A 1 74 ? -1.458 -12.904 -0.771 1.00 93.38 74 SER A O 1
ATOM 500 N N . VAL A 1 75 ? -1.541 -10.853 0.118 1.00 94.19 75 VAL A N 1
ATOM 501 C CA . VAL A 1 75 ? -0.231 -10.441 -0.405 1.00 94.19 75 VAL A CA 1
ATOM 502 C C . VAL A 1 75 ? 0.739 -10.311 0.759 1.00 94.19 75 VAL A C 1
ATOM 504 O O . VAL A 1 75 ? 0.555 -9.470 1.639 1.00 94.19 75 VAL A O 1
ATOM 507 N N . VAL A 1 76 ? 1.782 -11.136 0.743 1.00 88.81 76 VAL A N 1
ATOM 508 C CA . VAL A 1 76 ? 2.867 -11.108 1.721 1.00 88.81 76 VAL A CA 1
ATOM 509 C C . VAL A 1 76 ? 4.125 -10.636 1.016 1.00 88.81 76 VAL A C 1
ATOM 511 O O . VAL A 1 76 ? 4.680 -11.329 0.166 1.00 88.81 76 VAL A O 1
ATOM 514 N N . GLN A 1 77 ? 4.593 -9.449 1.378 1.00 88.56 77 GLN A N 1
ATOM 515 C CA . GLN A 1 77 ? 5.887 -8.958 0.940 1.00 88.56 77 GLN A CA 1
ATOM 516 C C . GLN A 1 77 ? 6.865 -9.100 2.102 1.00 88.56 77 GLN A C 1
ATOM 518 O O . GLN A 1 77 ? 6.644 -8.535 3.172 1.00 88.56 77 GLN A O 1
ATOM 523 N N . ALA A 1 78 ? 7.951 -9.842 1.898 1.00 76.75 78 ALA A N 1
ATOM 524 C CA . ALA A 1 78 ? 9.052 -9.840 2.840 1.00 76.75 78 ALA A CA 1
ATOM 525 C C . ALA A 1 78 ? 9.538 -8.398 3.009 1.00 76.75 78 ALA A C 1
ATOM 527 O O . ALA A 1 78 ? 9.819 -7.699 2.034 1.00 76.75 78 ALA A O 1
ATOM 528 N N . ALA A 1 79 ? 9.613 -7.952 4.254 1.00 69.31 79 ALA A N 1
ATOM 529 C CA . ALA A 1 79 ? 10.323 -6.747 4.627 1.00 69.31 79 ALA A CA 1
ATOM 530 C C . ALA A 1 79 ? 11.618 -7.193 5.304 1.00 69.31 79 ALA A C 1
ATOM 532 O O . ALA A 1 79 ? 11.583 -7.922 6.293 1.00 69.31 79 ALA A O 1
ATOM 533 N N . ASP A 1 80 ? 12.760 -6.755 4.791 1.00 64.19 80 ASP A N 1
ATOM 534 C CA . ASP A 1 80 ? 13.971 -6.744 5.611 1.00 64.19 80 ASP A CA 1
ATOM 535 C C . ASP A 1 80 ? 13.977 -5.426 6.396 1.00 64.19 80 ASP A C 1
ATOM 537 O O . ASP A 1 80 ? 13.552 -4.430 5.837 1.00 64.19 80 ASP A O 1
ATOM 541 N N . GLY A 1 81 ? 14.386 -5.408 7.670 1.00 64.75 81 GLY A N 1
ATOM 542 C CA . GLY A 1 81 ? 14.339 -4.227 8.564 1.00 64.75 81 GLY A CA 1
ATOM 543 C C . GLY A 1 81 ? 15.566 -3.315 8.415 1.00 64.75 81 GLY A C 1
ATOM 544 O O . GLY A 1 81 ? 16.648 -3.812 8.142 1.00 64.75 81 GLY A O 1
ATOM 545 N N . LEU A 1 82 ? 15.549 -1.999 8.635 1.00 64.12 82 LEU A N 1
ATOM 546 C CA . LEU A 1 82 ? 14.891 -1.228 9.689 1.00 64.12 82 LEU A CA 1
ATOM 547 C C . LEU A 1 82 ? 14.221 0.035 9.139 1.00 64.12 82 LEU A C 1
ATOM 549 O O . LEU A 1 82 ? 14.523 0.521 8.051 1.00 64.12 82 LEU A O 1
ATOM 553 N N . ASP A 1 83 ? 13.406 0.633 9.983 1.00 56.31 83 ASP A N 1
ATOM 554 C CA . ASP A 1 83 ? 12.781 1.939 9.842 1.00 56.31 83 ASP A CA 1
ATOM 555 C C . ASP A 1 83 ? 12.360 2.462 11.240 1.00 56.31 83 ASP A C 1
ATOM 557 O O . ASP A 1 83 ? 13.039 2.144 12.215 1.00 56.31 83 ASP A O 1
ATOM 561 N N . SER A 1 84 ? 11.443 3.441 11.314 1.00 55.97 84 SER A N 1
ATOM 562 C CA . SER A 1 84 ? 11.410 4.572 12.274 1.00 55.97 84 SER A CA 1
ATOM 563 C C . SER A 1 84 ? 12.787 5.211 12.554 1.00 55.97 84 SER A C 1
ATOM 565 O O . SER A 1 84 ? 13.010 5.798 13.610 1.00 55.97 84 SER A O 1
ATOM 567 N N . TYR A 1 85 ? 13.687 5.163 11.556 1.00 61.12 85 TYR A N 1
ATOM 568 C CA . TYR A 1 85 ? 14.877 6.025 11.374 1.00 61.12 85 TYR A CA 1
ATOM 569 C C . TYR A 1 85 ? 16.278 5.499 11.734 1.00 61.12 85 TYR A C 1
ATOM 571 O O . TYR A 1 85 ? 17.208 6.283 11.915 1.00 61.12 85 TYR A O 1
ATOM 579 N N . GLY A 1 86 ? 16.500 4.185 11.684 1.00 57.50 86 GLY A N 1
ATOM 580 C CA . GLY A 1 86 ? 17.854 3.597 11.625 1.00 57.50 86 GLY A CA 1
ATOM 581 C C . GLY A 1 86 ? 18.148 2.789 10.354 1.00 57.50 86 GLY A C 1
ATOM 582 O O . GLY A 1 86 ? 18.947 1.861 10.403 1.00 57.50 86 GLY A O 1
ATOM 583 N N . ALA A 1 87 ? 17.437 3.094 9.265 1.00 58.44 87 ALA A N 1
ATOM 584 C CA . ALA A 1 87 ? 16.983 2.153 8.242 1.00 58.44 87 ALA A CA 1
ATOM 585 C C . ALA A 1 87 ? 18.032 1.292 7.507 1.00 58.44 87 ALA A C 1
ATOM 587 O O . ALA A 1 87 ? 19.043 1.823 7.048 1.00 58.44 87 ALA A O 1
ATOM 588 N N . PRO A 1 88 ? 17.762 -0.007 7.262 1.00 57.41 88 PRO A N 1
ATOM 589 C CA . PRO A 1 88 ? 17.649 -0.379 5.843 1.00 57.41 88 PRO A CA 1
ATOM 590 C C . PRO A 1 88 ? 16.512 -1.354 5.524 1.00 57.41 88 PRO A C 1
ATOM 592 O O . PRO A 1 88 ? 16.631 -2.528 5.825 1.00 57.41 88 PRO A O 1
ATOM 595 N N . LEU A 1 89 ? 15.477 -0.936 4.792 1.00 63.97 89 LEU A N 1
ATOM 596 C CA . LEU A 1 89 ? 14.510 -1.908 4.283 1.00 63.97 89 LEU A CA 1
ATOM 597 C C . LEU A 1 89 ? 14.996 -2.579 3.001 1.00 63.97 89 LEU A C 1
ATOM 599 O O . LEU A 1 89 ? 14.944 -1.967 1.931 1.00 63.97 89 LEU A O 1
ATOM 603 N N . THR A 1 90 ? 15.523 -3.803 3.100 1.00 66.94 90 THR A N 1
ATOM 604 C CA . THR A 1 90 ? 16.287 -4.429 2.007 1.00 66.94 90 THR A CA 1
ATOM 605 C C . THR A 1 90 ? 15.501 -5.288 1.033 1.00 66.94 90 THR A C 1
ATOM 607 O O . THR A 1 90 ? 16.131 -5.705 0.084 1.00 66.94 90 THR A O 1
ATOM 610 N N . LYS A 1 91 ? 14.173 -5.455 1.135 1.00 85.88 91 LYS A N 1
ATOM 611 C CA . LYS A 1 91 ? 13.326 -5.987 0.041 1.00 85.88 91 LYS A CA 1
ATOM 612 C C . LYS A 1 91 ? 12.265 -4.969 -0.336 1.00 85.88 91 LYS A C 1
ATOM 614 O O 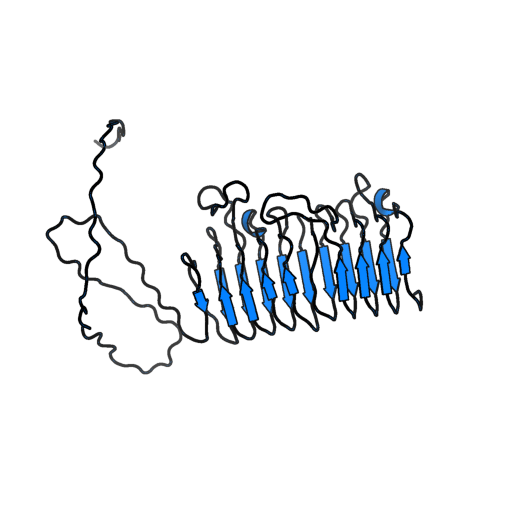. LYS A 1 91 ? 11.613 -4.401 0.535 1.00 85.88 91 LYS A O 1
ATOM 619 N N . GLN A 1 92 ? 12.136 -4.694 -1.631 1.00 90.12 92 GLN A N 1
ATOM 620 C CA . GLN A 1 92 ? 11.349 -3.560 -2.121 1.00 90.12 92 GLN A CA 1
ATOM 621 C C . GLN A 1 92 ? 10.596 -3.919 -3.397 1.00 90.12 92 GLN A C 1
ATOM 623 O O . GLN A 1 92 ? 11.147 -4.613 -4.256 1.00 90.12 92 GLN A O 1
ATOM 628 N N . LEU A 1 93 ? 9.390 -3.364 -3.542 1.00 94.44 93 LEU A N 1
ATOM 629 C CA . LEU A 1 93 ? 8.822 -3.101 -4.861 1.00 94.44 93 LEU A CA 1
ATOM 630 C C . LEU A 1 93 ? 9.306 -1.706 -5.259 1.00 94.44 93 LEU A C 1
ATOM 632 O O . LEU A 1 93 ? 9.001 -0.734 -4.566 1.00 94.44 93 LEU A O 1
ATOM 636 N N . ARG A 1 94 ? 10.095 -1.600 -6.329 1.00 94.19 94 ARG A N 1
ATOM 637 C CA . ARG A 1 94 ? 10.609 -0.319 -6.830 1.00 94.19 94 ARG A CA 1
ATOM 638 C C . ARG A 1 94 ? 10.235 -0.137 -8.291 1.00 94.19 94 ARG A C 1
ATOM 640 O O . ARG A 1 94 ? 10.622 -0.969 -9.100 1.00 94.19 94 ARG A O 1
ATOM 647 N N . SER A 1 95 ? 9.590 0.977 -8.627 1.00 94.19 95 SER A N 1
ATOM 648 C CA . SER A 1 95 ? 9.114 1.222 -9.994 1.00 94.19 95 SER A CA 1
ATOM 649 C C . SER A 1 95 ? 9.515 2.548 -10.625 1.00 94.19 95 SER A C 1
ATOM 651 O O . SER A 1 95 ? 8.981 2.897 -11.674 1.00 94.19 95 SER A O 1
ATOM 653 N N . GLY A 1 96 ? 10.433 3.308 -10.022 1.00 92.50 96 GLY A N 1
ATOM 654 C CA . GLY A 1 96 ? 10.766 4.643 -10.530 1.00 92.50 96 GLY A CA 1
ATOM 655 C C . GLY A 1 96 ? 9.514 5.520 -10.541 1.00 92.50 96 GLY A C 1
ATOM 656 O O . GLY A 1 96 ? 8.885 5.669 -9.502 1.00 92.50 96 GLY A O 1
ATOM 657 N N . SER A 1 97 ? 9.127 6.048 -11.698 1.00 94.56 97 SER A N 1
ATOM 658 C CA . SER A 1 97 ? 7.882 6.815 -11.879 1.00 94.56 97 SER A CA 1
ATOM 659 C C . SER A 1 97 ? 6.627 5.972 -12.155 1.00 94.56 97 SER A C 1
ATOM 661 O O . SER A 1 97 ? 5.520 6.511 -12.183 1.00 94.56 97 SER A O 1
ATOM 663 N N . GLY A 1 98 ? 6.763 4.656 -12.345 1.00 96.50 98 GLY A N 1
ATOM 664 C CA . GLY A 1 98 ? 5.638 3.758 -12.599 1.00 96.50 98 GLY A CA 1
ATOM 665 C C . GLY A 1 98 ? 4.762 3.556 -11.362 1.00 96.50 98 GLY A C 1
ATOM 666 O O . GLY A 1 98 ? 5.256 3.531 -10.237 1.00 96.50 98 GLY A O 1
ATOM 667 N N . THR A 1 99 ? 3.458 3.358 -11.541 1.00 97.50 99 THR A N 1
ATOM 668 C CA . THR A 1 99 ? 2.535 3.051 -10.433 1.00 97.50 99 THR A CA 1
ATOM 669 C C . THR A 1 99 ? 2.917 1.750 -9.724 1.00 97.50 99 THR A C 1
ATOM 671 O O . THR A 1 99 ? 3.243 0.761 -10.383 1.00 97.50 99 THR A O 1
ATOM 674 N N . ILE A 1 100 ? 2.801 1.724 -8.395 1.00 98.50 100 ILE A N 1
ATOM 675 C CA . ILE A 1 100 ? 2.772 0.478 -7.617 1.00 98.50 100 ILE A CA 1
ATOM 676 C C . ILE A 1 100 ? 1.340 0.258 -7.140 1.00 98.50 100 ILE A C 1
ATOM 678 O O . ILE A 1 100 ? 0.766 1.121 -6.482 1.00 98.50 100 ILE A O 1
ATOM 682 N N . SER A 1 101 ? 0.759 -0.890 -7.475 1.00 98.19 101 SER A N 1
ATOM 683 C CA . SER A 1 101 ? -0.574 -1.292 -7.029 1.00 98.19 101 SER A CA 1
ATOM 684 C C . SER A 1 101 ? -0.518 -2.679 -6.402 1.00 98.19 101 SER A C 1
ATOM 686 O O . SER A 1 101 ? -0.059 -3.628 -7.038 1.00 98.19 101 SER A O 1
ATOM 688 N N . VAL A 1 102 ? -0.977 -2.785 -5.157 1.00 98.38 102 VAL A N 1
ATOM 689 C CA . VAL A 1 102 ? -1.050 -4.041 -4.407 1.00 98.38 102 VAL A CA 1
ATOM 690 C C . VAL A 1 102 ? -2.475 -4.230 -3.903 1.00 98.38 102 VAL A C 1
ATOM 692 O O . VAL A 1 102 ? -2.969 -3.402 -3.139 1.00 98.38 102 VAL A O 1
ATOM 695 N N . SER A 1 103 ? -3.129 -5.311 -4.327 1.00 97.31 103 SER A N 1
ATOM 696 C CA . SER A 1 103 ? -4.492 -5.662 -3.925 1.00 97.31 103 SER A CA 1
ATOM 697 C C . SER A 1 103 ? -4.542 -7.079 -3.353 1.00 97.31 103 SER A C 1
ATOM 699 O O . SER A 1 103 ? -3.954 -8.009 -3.907 1.00 97.31 103 SER A O 1
ATOM 701 N N . SER A 1 104 ? -5.232 -7.229 -2.228 1.00 96.94 104 SER A N 1
ATOM 702 C CA . SER A 1 104 ? -5.366 -8.469 -1.464 1.00 96.94 104 SER A CA 1
ATOM 703 C C . SER A 1 104 ? -6.841 -8.722 -1.137 1.00 96.94 104 SER A C 1
ATOM 705 O O . SER A 1 104 ? -7.575 -7.800 -0.770 1.00 96.94 104 SER A O 1
ATOM 707 N N . GLY A 1 105 ? -7.298 -9.968 -1.244 1.00 96.44 105 GLY A N 1
ATOM 708 C CA . GLY A 1 105 ? -8.612 -10.392 -0.750 1.00 96.44 105 GLY A CA 1
ATOM 709 C C . GLY A 1 105 ? -8.661 -10.568 0.768 1.00 96.44 105 GLY A C 1
ATOM 710 O O . GLY A 1 105 ? -9.725 -10.449 1.373 1.00 96.44 105 GLY A O 1
ATOM 711 N N . ALA A 1 106 ? -7.508 -10.767 1.403 1.00 96.00 106 ALA A N 1
ATOM 712 C CA . ALA A 1 106 ? -7.324 -10.774 2.851 1.00 96.00 106 ALA A CA 1
ATOM 713 C C . ALA A 1 106 ? -6.669 -9.470 3.343 1.00 96.00 106 ALA A C 1
ATOM 715 O O . ALA A 1 106 ? -6.463 -8.530 2.568 1.00 96.00 106 ALA A O 1
ATOM 716 N N . SER A 1 107 ? -6.323 -9.404 4.632 1.00 94.38 107 SER A N 1
ATOM 717 C CA . SER A 1 107 ? -5.559 -8.281 5.190 1.00 94.38 107 SER A CA 1
ATOM 718 C C . SER A 1 107 ? -4.223 -8.087 4.469 1.00 94.38 107 SER A C 1
ATOM 720 O O . SER A 1 107 ? -3.567 -9.054 4.089 1.00 94.38 107 SER A O 1
ATOM 722 N N . LEU A 1 108 ? -3.815 -6.831 4.314 1.00 94.50 108 LEU A N 1
ATOM 723 C CA . LEU A 1 108 ? -2.600 -6.429 3.615 1.00 94.50 108 LEU A CA 1
ATOM 724 C C . LEU A 1 108 ? -1.626 -5.767 4.597 1.00 94.50 108 LEU A C 1
ATOM 726 O O . LEU A 1 108 ? -1.959 -4.771 5.236 1.00 94.50 108 LEU A O 1
ATOM 730 N N . SER A 1 109 ? -0.410 -6.301 4.683 1.00 91.81 109 SER A N 1
ATOM 731 C CA . SER A 1 109 ? 0.725 -5.666 5.360 1.00 91.81 109 SER A CA 1
ATOM 732 C C . SER A 1 109 ? 1.831 -5.510 4.316 1.00 91.81 109 SER A C 1
ATOM 734 O O . SER A 1 109 ? 2.539 -6.478 4.024 1.00 91.81 109 SER A O 1
ATOM 736 N N . PRO A 1 110 ? 1.896 -4.357 3.625 1.00 89.38 110 PRO A N 1
ATOM 737 C CA . PRO A 1 110 ? 2.896 -4.153 2.595 1.00 89.38 110 PRO A CA 1
ATOM 738 C C . PRO A 1 110 ? 4.280 -3.984 3.228 1.00 89.38 110 PRO A C 1
ATOM 740 O O . PRO A 1 110 ? 4.422 -3.435 4.320 1.00 89.38 110 PRO A O 1
ATOM 743 N N . GLY A 1 111 ? 5.303 -4.425 2.502 1.00 89.19 111 GLY A N 1
ATOM 744 C CA . GLY A 1 111 ? 6.693 -4.141 2.826 1.00 89.19 111 GLY A CA 1
ATOM 745 C C . GLY A 1 111 ? 7.113 -2.770 2.295 1.00 89.19 111 GLY A C 1
ATOM 746 O O . GLY A 1 111 ? 6.325 -1.829 2.219 1.00 89.19 111 GLY A O 1
ATOM 747 N N . SER A 1 112 ? 8.381 -2.642 1.900 1.00 90.44 112 SER A N 1
ATOM 748 C CA . SER A 1 112 ? 8.902 -1.379 1.371 1.00 90.44 112 SER A CA 1
ATOM 749 C C . SER A 1 112 ? 8.487 -1.150 -0.084 1.00 90.44 112 SER A C 1
ATOM 751 O O . SER A 1 112 ? 8.672 -2.004 -0.960 1.00 90.44 112 SER A O 1
ATOM 753 N N . LEU A 1 113 ? 7.939 0.038 -0.333 1.00 93.00 113 LEU A N 1
ATOM 754 C CA . LEU A 1 113 ? 7.371 0.463 -1.608 1.00 93.00 113 LEU A CA 1
ATOM 755 C C . LEU A 1 113 ? 8.063 1.757 -2.035 1.00 93.00 113 LEU A C 1
ATOM 757 O O . LEU A 1 113 ? 8.066 2.741 -1.296 1.00 93.00 113 LEU A O 1
ATOM 761 N N . VAL A 1 114 ? 8.677 1.756 -3.217 1.00 92.69 114 VAL A N 1
ATOM 762 C CA . VAL A 1 114 ? 9.466 2.889 -3.710 1.00 92.69 114 VAL A CA 1
ATOM 763 C C . VAL A 1 114 ? 9.048 3.250 -5.128 1.00 92.69 114 VAL A C 1
ATOM 765 O O . VAL A 1 114 ? 9.446 2.619 -6.105 1.00 92.69 114 VAL A O 1
ATOM 768 N N . THR A 1 115 ? 8.285 4.324 -5.247 1.00 95.88 115 THR A N 1
ATOM 769 C CA . THR A 1 115 ? 7.840 4.893 -6.520 1.00 95.88 115 THR A CA 1
ATOM 770 C C . THR A 1 115 ? 7.736 6.401 -6.373 1.00 95.88 115 THR A C 1
ATOM 772 O O . THR A 1 115 ? 7.459 6.838 -5.276 1.00 95.88 115 THR A O 1
ATOM 775 N N . SER A 1 116 ? 7.960 7.199 -7.411 1.00 96.06 116 SER A N 1
ATOM 776 C CA . SER A 1 116 ? 7.513 8.599 -7.472 1.00 96.06 116 SER A CA 1
ATOM 777 C C . SER A 1 116 ? 6.167 8.751 -8.187 1.00 96.06 116 SER A C 1
ATOM 779 O O . SER A 1 116 ? 5.600 9.841 -8.205 1.00 96.06 116 SER A O 1
ATOM 781 N N . GLY A 1 117 ? 5.659 7.669 -8.782 1.00 96.56 117 GLY A N 1
ATOM 782 C CA . GLY A 1 117 ? 4.296 7.567 -9.281 1.00 96.56 117 GLY A CA 1
ATOM 783 C C . GLY A 1 117 ? 3.301 7.227 -8.172 1.00 96.56 117 GLY A C 1
ATOM 784 O O . GLY A 1 117 ? 3.636 7.173 -6.989 1.00 96.56 117 GLY A O 1
ATOM 785 N N . THR A 1 118 ? 2.053 6.981 -8.565 1.00 97.44 118 THR A N 1
ATOM 786 C CA . THR A 1 118 ? 0.976 6.645 -7.627 1.00 97.44 118 THR A CA 1
ATOM 787 C C . THR A 1 118 ? 1.253 5.332 -6.889 1.00 97.44 118 THR A C 1
ATOM 789 O O . THR A 1 118 ? 1.674 4.344 -7.498 1.00 97.44 118 THR A O 1
ATOM 792 N N . LEU A 1 119 ? 0.940 5.303 -5.596 1.00 98.38 119 LEU A N 1
ATOM 793 C CA . LEU A 1 119 ? 0.873 4.103 -4.775 1.00 98.38 119 LEU A CA 1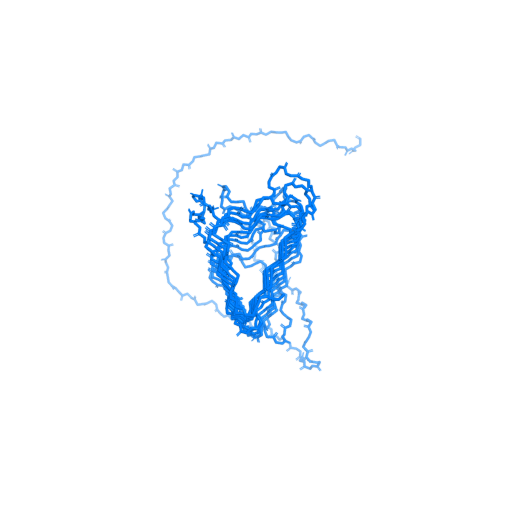
ATOM 794 C C . LEU A 1 119 ? -0.588 3.769 -4.445 1.00 98.38 119 LEU A C 1
ATOM 796 O O . LEU A 1 119 ? -1.305 4.582 -3.865 1.00 98.38 119 LEU A O 1
ATOM 800 N N . LEU A 1 120 ? -1.019 2.555 -4.782 1.00 98.25 120 LEU A N 1
ATOM 801 C CA . LEU A 1 120 ? -2.356 2.039 -4.494 1.00 98.25 120 LEU A CA 1
ATOM 802 C C . LEU A 1 120 ? -2.249 0.779 -3.634 1.00 98.25 120 LEU A C 1
ATOM 804 O O . LEU A 1 120 ? -1.669 -0.217 -4.064 1.00 98.25 120 LEU A O 1
ATOM 808 N N . LEU A 1 121 ? -2.836 0.813 -2.442 1.00 98.38 121 LEU A N 1
ATOM 809 C CA . LEU A 1 121 ? -2.907 -0.318 -1.523 1.00 98.38 121 LEU A CA 1
ATOM 810 C C . LEU A 1 121 ? -4.366 -0.650 -1.247 1.00 98.38 121 LEU A C 1
ATOM 812 O O . LEU A 1 121 ? -5.127 0.215 -0.816 1.00 98.38 121 LEU A O 1
ATOM 816 N N . GLU A 1 122 ? -4.759 -1.895 -1.479 1.00 97.81 122 GLU A N 1
ATOM 817 C CA . GLU A 1 122 ? -6.144 -2.323 -1.334 1.00 97.81 122 GLU A CA 1
ATOM 818 C C . GLU A 1 122 ? -6.248 -3.664 -0.602 1.00 97.81 122 GLU A C 1
ATOM 820 O O . GLU A 1 122 ? -5.633 -4.658 -0.981 1.00 97.81 122 GLU A O 1
ATOM 825 N N . SER A 1 123 ? -7.078 -3.704 0.438 1.00 97.44 123 SER A N 1
ATOM 826 C CA . SER A 1 123 ? -7.583 -4.941 1.027 1.00 97.44 123 SER A CA 1
ATOM 827 C C . SER A 1 123 ? -9.098 -5.000 0.845 1.00 97.44 123 SER A C 1
ATOM 829 O O . SER A 1 123 ? -9.839 -4.226 1.452 1.00 97.44 123 SER A O 1
ATOM 831 N N . THR A 1 124 ? -9.573 -5.915 0.000 1.00 95.62 124 THR A N 1
ATOM 832 C CA . THR A 1 124 ? -10.999 -6.015 -0.368 1.00 95.62 124 THR A CA 1
ATOM 833 C C . THR A 1 124 ? -11.833 -6.824 0.628 1.00 95.62 124 THR A C 1
ATOM 835 O O . THR A 1 124 ? -13.056 -6.682 0.654 1.00 95.62 124 THR A O 1
ATOM 838 N N . GLY A 1 125 ? -11.195 -7.635 1.477 1.00 90.88 125 GLY A N 1
ATOM 839 C CA . GLY A 1 125 ? -11.862 -8.431 2.515 1.00 90.88 125 GLY A CA 1
ATOM 840 C C . GLY A 1 125 ? -11.263 -8.303 3.918 1.00 90.88 125 GLY A C 1
ATOM 841 O O . GLY A 1 125 ? -11.771 -8.937 4.842 1.00 90.88 125 GLY A O 1
ATOM 842 N N . GLY A 1 126 ? -10.217 -7.492 4.109 1.00 94.62 126 GLY A N 1
ATOM 843 C CA . GLY A 1 126 ? -9.519 -7.344 5.388 1.00 94.62 126 GLY A CA 1
ATOM 844 C C . GLY A 1 126 ? -9.068 -5.914 5.694 1.00 94.62 126 GLY A C 1
ATOM 845 O O . GLY A 1 126 ? -9.593 -4.941 5.150 1.00 94.62 126 GLY A O 1
ATOM 846 N N . SER A 1 127 ? -8.111 -5.804 6.614 1.00 97.00 127 SER A N 1
ATOM 847 C CA . SER A 1 127 ? -7.515 -4.536 7.055 1.00 97.00 127 SER A CA 1
ATOM 848 C C . SER A 1 127 ? -6.212 -4.239 6.307 1.00 97.00 127 SER A C 1
ATOM 850 O O . SER A 1 127 ? -5.570 -5.157 5.798 1.00 97.00 127 SER A O 1
ATOM 852 N N . VAL A 1 128 ? -5.776 -2.980 6.292 1.00 97.81 128 VAL A N 1
ATOM 853 C CA . VAL A 1 128 ? -4.413 -2.607 5.876 1.00 97.81 128 VAL A CA 1
ATOM 854 C C . VAL A 1 128 ? -3.606 -2.182 7.101 1.00 97.81 128 VAL A C 1
ATOM 856 O O . VAL A 1 128 ? -4.042 -1.314 7.857 1.00 97.81 128 VAL A O 1
ATOM 859 N N . THR A 1 129 ? -2.417 -2.755 7.283 1.00 96.06 129 THR A N 1
ATOM 860 C CA . THR A 1 129 ? -1.482 -2.355 8.344 1.00 96.06 129 THR A CA 1
ATOM 861 C C . THR A 1 129 ? -0.193 -1.834 7.731 1.00 96.06 129 THR A C 1
ATOM 863 O O . THR A 1 129 ? 0.523 -2.575 7.067 1.00 96.06 129 THR A O 1
ATOM 866 N N . ILE A 1 130 ? 0.114 -0.563 7.969 1.00 94.88 130 ILE A N 1
ATOM 867 C CA . ILE A 1 130 ? 1.343 0.093 7.525 1.00 94.88 130 ILE A CA 1
ATOM 868 C C . ILE A 1 130 ? 2.376 -0.039 8.646 1.00 94.88 130 ILE A C 1
ATOM 870 O O . ILE A 1 130 ? 2.428 0.788 9.558 1.00 94.88 130 ILE A O 1
ATOM 874 N N . ASP A 1 131 ? 3.165 -1.109 8.571 1.00 90.88 131 ASP A N 1
ATOM 875 C CA . ASP A 1 131 ? 4.285 -1.406 9.479 1.00 90.88 131 ASP A CA 1
ATOM 876 C C . ASP A 1 131 ? 5.648 -1.025 8.885 1.00 90.88 131 ASP A C 1
ATOM 878 O O . ASP A 1 131 ? 6.681 -1.280 9.495 1.00 90.88 131 ASP A O 1
ATOM 882 N N . VAL A 1 132 ? 5.638 -0.399 7.707 1.00 88.81 132 VAL A N 1
ATOM 883 C CA . VAL A 1 132 ? 6.799 0.112 6.974 1.00 88.81 132 VAL A CA 1
ATOM 884 C C . VAL A 1 132 ? 6.489 1.542 6.511 1.00 88.81 132 VAL A C 1
ATOM 886 O O . VAL A 1 132 ? 5.372 1.774 6.040 1.00 88.81 132 VAL A O 1
ATOM 889 N N . PRO A 1 133 ? 7.418 2.519 6.609 1.00 89.38 133 PRO A N 1
ATOM 890 C CA . PRO A 1 133 ? 7.144 3.882 6.210 1.00 89.38 133 PRO A CA 1
ATOM 891 C C . PRO A 1 133 ? 6.767 4.000 4.743 1.00 89.38 133 PRO A C 1
ATOM 893 O O . PRO A 1 133 ? 7.374 3.391 3.858 1.00 89.38 133 PRO A O 1
ATOM 896 N N . ILE A 1 134 ? 5.845 4.920 4.494 1.00 92.56 134 ILE A N 1
ATOM 897 C CA . ILE A 1 134 ? 5.615 5.473 3.167 1.00 92.56 134 ILE A CA 1
ATOM 898 C C . ILE A 1 134 ? 6.443 6.755 3.085 1.00 92.56 134 ILE A C 1
ATOM 900 O O . ILE A 1 134 ? 6.117 7.764 3.712 1.00 92.56 134 ILE A O 1
ATOM 904 N N . TYR A 1 135 ? 7.553 6.690 2.353 1.00 89.62 135 TYR A N 1
ATOM 905 C CA . TYR A 1 135 ? 8.534 7.774 2.288 1.00 89.62 135 TYR A CA 1
ATOM 906 C C . TYR A 1 135 ? 8.034 8.996 1.507 1.00 89.62 135 TYR A C 1
ATOM 908 O O . TYR A 1 135 ? 7.145 8.909 0.666 1.00 89.62 135 TYR A O 1
ATOM 916 N N . GLU A 1 136 ? 8.688 10.135 1.722 1.00 88.19 136 GLU A N 1
ATOM 917 C CA . GLU A 1 136 ? 8.462 11.398 1.014 1.00 88.19 136 GLU A CA 1
ATOM 918 C C . GLU A 1 136 ? 8.684 11.313 -0.502 1.00 88.19 136 GLU A C 1
ATOM 920 O O . GLU A 1 136 ? 8.196 12.157 -1.253 1.00 88.19 136 GLU A O 1
ATOM 925 N N . THR A 1 137 ? 9.428 10.301 -0.960 1.00 88.69 137 THR A N 1
ATOM 926 C CA . THR A 1 137 ? 9.629 10.047 -2.390 1.00 88.69 137 THR A CA 1
ATOM 927 C C . THR A 1 137 ? 8.420 9.397 -3.046 1.00 88.69 137 THR A C 1
ATOM 929 O O . THR A 1 137 ? 8.395 9.352 -4.271 1.00 88.69 137 THR A O 1
ATOM 932 N N . VAL A 1 138 ? 7.467 8.884 -2.257 1.00 94.12 138 VAL A N 1
ATOM 933 C CA . VAL A 1 138 ? 6.231 8.274 -2.752 1.00 94.12 138 VAL A CA 1
ATOM 934 C C . VAL A 1 138 ? 5.308 9.330 -3.347 1.00 94.12 138 VAL A C 1
ATOM 936 O O . VAL A 1 138 ? 5.137 10.401 -2.766 1.00 94.12 138 VAL A O 1
ATOM 939 N N . GLY A 1 139 ? 4.745 9.029 -4.521 1.00 95.56 139 GLY A N 1
ATOM 940 C CA . GLY A 1 139 ? 3.747 9.867 -5.178 1.00 95.56 139 GLY A CA 1
ATOM 941 C C . GLY A 1 139 ? 2.392 9.858 -4.464 1.00 95.56 139 GLY A C 1
ATOM 942 O O . GLY A 1 139 ? 2.279 9.542 -3.271 1.00 95.56 139 GLY A O 1
ATOM 943 N N . ASP A 1 140 ? 1.336 10.202 -5.204 1.00 95.94 140 ASP A N 1
ATOM 944 C CA . ASP A 1 140 ? -0.035 10.160 -4.685 1.00 95.94 140 ASP A CA 1
ATOM 945 C C . ASP A 1 140 ? -0.339 8.780 -4.109 1.00 95.94 140 ASP A C 1
ATOM 947 O O . ASP A 1 140 ? -0.107 7.759 -4.756 1.00 95.94 140 ASP A O 1
ATOM 951 N N . THR A 1 141 ? -0.843 8.743 -2.882 1.00 98.19 141 THR A N 1
ATOM 952 C CA . THR A 1 141 ? -1.037 7.498 -2.143 1.00 98.19 141 THR A CA 1
ATOM 953 C C . THR A 1 141 ? -2.507 7.310 -1.810 1.00 98.19 141 THR A C 1
ATOM 955 O O . THR A 1 141 ? -3.119 8.150 -1.151 1.00 98.19 141 THR A O 1
ATOM 958 N N . ALA A 1 142 ? -3.063 6.172 -2.223 1.00 97.25 142 ALA A N 1
ATOM 959 C CA . ALA A 1 142 ? -4.392 5.732 -1.825 1.00 97.25 142 ALA A CA 1
ATOM 960 C C . ALA A 1 142 ? -4.316 4.391 -1.089 1.00 97.25 142 ALA A C 1
ATOM 962 O O . ALA A 1 142 ? -3.751 3.421 -1.597 1.00 97.25 142 ALA A O 1
ATOM 963 N N . VAL A 1 143 ? -4.926 4.331 0.093 1.00 98.50 143 VAL A N 1
ATOM 964 C CA . VAL A 1 143 ? -5.033 3.118 0.909 1.00 98.50 143 VAL A CA 1
ATOM 965 C C . VAL A 1 143 ? -6.501 2.819 1.158 1.00 98.50 143 VAL A C 1
ATOM 967 O O . VAL A 1 143 ? -7.213 3.638 1.732 1.00 98.50 143 VAL A O 1
ATOM 970 N N . THR A 1 144 ? -6.969 1.652 0.734 1.00 97.12 144 THR A N 1
ATOM 971 C CA . THR A 1 144 ? -8.358 1.222 0.915 1.00 97.12 144 THR A CA 1
ATOM 972 C C . THR A 1 144 ? -8.409 -0.109 1.652 1.00 97.12 144 THR A C 1
ATOM 974 O O . THR A 1 144 ? -7.698 -1.045 1.298 1.00 97.12 144 THR A O 1
ATOM 977 N N . ALA A 1 145 ? -9.262 -0.209 2.666 1.00 97.19 145 ALA A N 1
ATOM 978 C C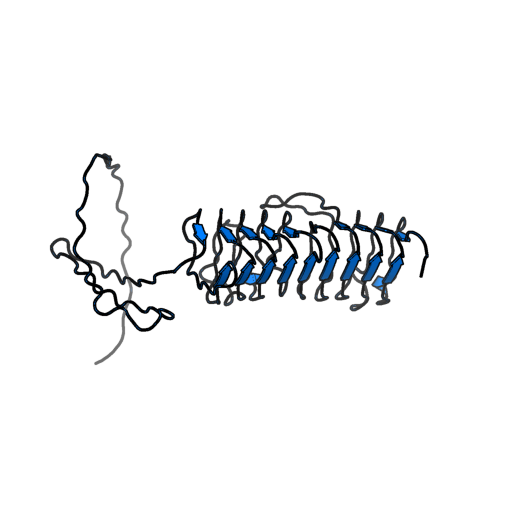A . ALA A 1 145 ? -9.488 -1.433 3.422 1.00 97.19 145 ALA A CA 1
ATOM 979 C C . ALA A 1 145 ? -10.987 -1.668 3.629 1.00 97.19 145 ALA A C 1
ATOM 981 O O . ALA A 1 145 ? -11.716 -0.750 4.003 1.00 97.19 145 ALA A O 1
ATOM 982 N N . ALA A 1 146 ? -11.451 -2.904 3.449 1.00 93.44 146 ALA A N 1
ATOM 983 C CA . ALA A 1 146 ? -12.798 -3.300 3.860 1.00 93.44 146 ALA A CA 1
ATOM 984 C C . ALA A 1 146 ? -12.954 -3.290 5.392 1.00 93.44 146 ALA A C 1
ATOM 986 O O . ALA A 1 146 ? -14.029 -2.984 5.909 1.00 93.44 146 ALA A O 1
ATOM 987 N N . GLY A 1 147 ? -11.876 -3.615 6.107 1.00 94.94 147 GLY A N 1
ATOM 988 C CA . GLY A 1 147 ? -11.738 -3.509 7.554 1.00 94.94 147 GLY A CA 1
ATOM 989 C C . GLY A 1 147 ? -11.088 -2.193 7.975 1.00 94.94 147 GLY A C 1
ATOM 990 O O . GLY A 1 147 ? -11.445 -1.121 7.488 1.00 94.94 147 GLY A O 1
ATOM 991 N N . ASP A 1 148 ? -10.138 -2.284 8.899 1.00 96.44 148 ASP A N 1
ATOM 992 C CA . ASP A 1 148 ? -9.452 -1.133 9.487 1.00 96.44 148 ASP A CA 1
ATOM 993 C C . ASP A 1 148 ? -8.223 -0.714 8.663 1.00 96.44 148 ASP A C 1
ATOM 995 O O . ASP A 1 148 ? -7.650 -1.511 7.919 1.00 96.44 148 ASP A O 1
ATOM 999 N N . ILE A 1 149 ? -7.762 0.521 8.857 1.00 98.31 149 ILE A N 1
ATOM 1000 C CA . ILE A 1 149 ? -6.410 0.945 8.470 1.00 98.31 149 ILE A CA 1
ATOM 1001 C C . ILE A 1 149 ? -5.635 1.286 9.741 1.00 98.31 149 ILE A C 1
ATOM 1003 O O . ILE A 1 149 ? -6.064 2.129 10.526 1.00 98.31 149 ILE A O 1
ATOM 1007 N N . THR A 1 150 ? -4.488 0.644 9.948 1.00 97.12 150 THR A N 1
ATOM 1008 C CA . THR A 1 150 ? -3.588 0.928 11.075 1.00 97.12 150 THR A CA 1
ATOM 1009 C C . THR A 1 150 ? -2.250 1.438 10.561 1.00 97.12 150 THR A C 1
ATOM 1011 O O . THR A 1 150 ? -1.642 0.819 9.693 1.00 97.12 150 THR A O 1
ATOM 1014 N N . ILE A 1 151 ? -1.785 2.559 11.106 1.00 96.19 151 ILE A N 1
ATOM 1015 C CA . ILE A 1 151 ? -0.535 3.219 10.732 1.00 96.19 151 ILE A CA 1
ATOM 1016 C C . ILE A 1 151 ? 0.422 3.127 11.915 1.00 96.19 151 ILE A C 1
ATOM 1018 O O . ILE A 1 151 ? 0.240 3.839 12.900 1.00 96.19 151 ILE A O 1
ATOM 1022 N N . ASN A 1 152 ? 1.416 2.247 11.826 1.00 92.94 152 ASN A N 1
ATOM 1023 C CA . ASN A 1 152 ? 2.437 2.029 12.858 1.00 92.94 152 ASN A CA 1
ATOM 1024 C C . ASN A 1 152 ? 3.804 2.605 12.478 1.00 92.94 152 ASN A C 1
ATOM 1026 O O . ASN A 1 152 ? 4.742 2.507 13.267 1.00 92.94 152 ASN A O 1
ATOM 1030 N N . GLN A 1 153 ? 3.916 3.164 11.274 1.00 90.44 153 GLN A N 1
ATOM 1031 C CA . GLN A 1 153 ? 5.115 3.793 10.741 1.00 90.44 153 GLN A CA 1
ATOM 1032 C C . GLN A 1 153 ? 4.780 5.116 10.046 1.00 90.44 153 GLN A C 1
ATOM 1034 O O . GLN A 1 153 ? 3.631 5.317 9.640 1.00 90.44 153 GLN A O 1
ATOM 1039 N N . PRO A 1 154 ? 5.768 6.008 9.860 1.00 89.94 154 PRO A N 1
ATOM 1040 C CA . PRO A 1 154 ? 5.535 7.315 9.272 1.00 89.94 154 PRO A CA 1
ATOM 1041 C C . PRO A 1 154 ? 4.982 7.244 7.843 1.00 89.94 154 PRO A C 1
ATOM 1043 O O . PRO A 1 154 ? 5.462 6.478 7.006 1.00 89.94 154 PRO A O 1
ATOM 1046 N N . VAL A 1 155 ? 4.019 8.111 7.540 1.00 93.00 155 VAL A N 1
ATOM 1047 C CA . VAL A 1 155 ? 3.492 8.334 6.187 1.00 93.00 155 VAL A CA 1
ATOM 1048 C C . VAL A 1 155 ? 3.787 9.777 5.797 1.00 93.00 155 VAL A C 1
ATOM 1050 O O . VAL A 1 155 ? 3.145 10.711 6.282 1.00 93.00 155 VAL A O 1
ATOM 1053 N N . ALA A 1 156 ? 4.790 9.952 4.938 1.00 90.94 156 ALA A N 1
ATOM 1054 C CA . ALA A 1 156 ? 5.410 11.241 4.644 1.00 90.94 156 ALA A CA 1
ATOM 1055 C C . ALA A 1 156 ? 5.293 11.679 3.174 1.00 90.94 156 ALA A C 1
ATOM 1057 O O . ALA A 1 156 ? 5.876 12.701 2.806 1.00 90.94 156 ALA A O 1
ATOM 1058 N N . ASN A 1 157 ? 4.544 10.957 2.332 1.00 91.38 157 ASN A N 1
ATOM 1059 C CA . ASN A 1 157 ? 4.389 11.256 0.898 1.00 91.38 157 ASN A CA 1
ATOM 1060 C C . ASN A 1 157 ? 3.889 12.692 0.632 1.00 91.38 157 ASN A C 1
ATOM 1062 O O . ASN A 1 157 ? 4.287 13.330 -0.340 1.00 91.38 157 ASN A O 1
ATOM 1066 N N . THR A 1 158 ? 3.104 13.261 1.551 1.00 88.50 158 THR A N 1
ATOM 1067 C CA . THR A 1 158 ? 2.597 14.636 1.431 1.00 88.50 158 THR A CA 1
ATOM 1068 C C . THR A 1 158 ? 3.670 15.714 1.580 1.00 88.50 158 THR A C 1
ATOM 1070 O O . THR A 1 158 ? 3.403 16.872 1.262 1.00 88.50 158 THR A O 1
ATOM 1073 N N . THR A 1 159 ? 4.881 15.367 2.036 1.00 84.81 159 THR A N 1
ATOM 1074 C CA . THR A 1 159 ? 6.034 16.285 2.141 1.00 84.81 159 THR A CA 1
ATOM 1075 C C . THR A 1 159 ? 6.399 16.911 0.795 1.00 84.81 159 THR A C 1
ATOM 1077 O O . THR A 1 159 ? 6.875 18.044 0.743 1.00 84.81 159 THR A O 1
ATOM 1080 N N . THR A 1 160 ? 6.175 16.182 -0.298 1.00 84.62 160 THR A N 1
ATOM 1081 C CA . THR A 1 160 ? 6.533 16.590 -1.662 1.00 84.62 160 THR A CA 1
ATOM 1082 C C . THR A 1 160 ? 5.332 17.076 -2.482 1.00 84.62 160 THR A C 1
ATOM 1084 O O . THR A 1 160 ? 5.466 17.280 -3.685 1.00 84.62 160 THR A O 1
ATOM 1087 N N . GLY A 1 161 ? 4.186 17.330 -1.834 1.00 83.88 161 GLY A N 1
ATOM 1088 C CA . GLY A 1 161 ? 2.976 17.860 -2.477 1.00 83.88 161 GLY A CA 1
ATOM 1089 C C . GLY A 1 161 ? 1.995 16.801 -2.995 1.00 83.88 161 GLY A C 1
ATOM 1090 O O . GLY A 1 161 ? 0.998 17.167 -3.606 1.00 83.88 161 GLY A O 1
ATOM 1091 N N . ASN A 1 162 ? 2.263 15.513 -2.760 1.00 91.69 162 ASN A N 1
ATOM 1092 C CA . ASN A 1 162 ? 1.411 14.410 -3.218 1.00 91.69 162 ASN A CA 1
ATOM 1093 C C . ASN A 1 162 ? 0.281 14.103 -2.239 1.00 91.69 162 ASN A C 1
ATOM 1095 O O . ASN A 1 162 ? 0.503 14.084 -1.028 1.00 91.69 162 ASN A O 1
ATOM 1099 N N . ASP A 1 163 ? -0.905 13.798 -2.751 1.00 90.06 163 ASP A N 1
ATOM 1100 C CA . ASP A 1 163 ? -2.084 13.553 -1.925 1.00 90.06 163 ASP A CA 1
ATOM 1101 C C . ASP A 1 163 ? -1.987 12.230 -1.150 1.00 90.06 163 ASP A C 1
ATOM 1103 O O . ASP A 1 163 ? -1.393 11.243 -1.594 1.00 90.06 163 ASP A O 1
ATOM 1107 N N . LEU A 1 164 ? -2.618 12.197 0.022 1.00 95.25 164 LEU A N 1
ATOM 1108 C CA . LEU A 1 164 ? -2.825 10.996 0.816 1.00 95.25 164 LEU A CA 1
ATOM 1109 C C . LEU A 1 164 ? -4.317 10.794 1.070 1.00 95.25 164 LEU A C 1
ATOM 1111 O O . LEU A 1 164 ? -4.957 11.583 1.769 1.00 95.25 164 LEU A O 1
ATOM 1115 N N . VAL A 1 165 ? -4.855 9.690 0.561 1.00 93.38 165 VAL A N 1
ATOM 1116 C CA . VAL A 1 165 ? -6.236 9.273 0.806 1.00 93.38 165 VAL A CA 1
ATOM 1117 C C . VAL A 1 165 ? -6.246 7.910 1.480 1.00 93.38 165 VAL A C 1
ATOM 1119 O O . VAL A 1 165 ? -5.651 6.954 0.988 1.00 93.38 165 VAL A O 1
ATOM 1122 N N . MET A 1 166 ? -6.961 7.798 2.593 1.00 97.12 166 MET A N 1
ATOM 1123 C CA . MET A 1 166 ? -7.196 6.527 3.269 1.00 97.12 166 MET A CA 1
ATOM 1124 C C . MET A 1 166 ? -8.688 6.305 3.459 1.00 97.12 166 MET A C 1
ATOM 1126 O O . MET A 1 166 ? -9.379 7.187 3.963 1.00 97.12 166 MET A O 1
ATOM 1130 N N . MET A 1 167 ? -9.183 5.131 3.079 1.00 93.88 167 MET A N 1
ATOM 1131 C CA . MET A 1 167 ? -10.584 4.750 3.209 1.00 93.88 167 MET A CA 1
ATOM 1132 C C . MET A 1 167 ? -10.706 3.380 3.878 1.00 93.88 167 MET A C 1
ATOM 1134 O O . MET A 1 167 ? -10.372 2.361 3.283 1.00 93.88 167 MET A O 1
ATOM 1138 N N . ALA A 1 168 ? -11.211 3.355 5.106 1.00 94.12 168 ALA A N 1
ATOM 1139 C CA . ALA A 1 168 ? -11.474 2.142 5.869 1.00 94.12 168 ALA A CA 1
ATOM 1140 C C . ALA A 1 168 ? -12.984 1.898 5.969 1.00 94.12 168 ALA A C 1
ATOM 1142 O O . ALA A 1 168 ? -13.740 2.812 6.300 1.00 94.12 168 ALA A O 1
ATOM 1143 N N . GLY A 1 169 ? -13.436 0.664 5.743 1.00 87.44 169 GLY A N 1
ATOM 1144 C CA . GLY A 1 169 ? -14.792 0.245 6.107 1.00 87.44 169 GLY A CA 1
ATOM 1145 C C . GLY A 1 169 ? -14.983 0.145 7.627 1.00 87.44 169 GLY A C 1
ATOM 1146 O O . GLY A 1 169 ? -16.096 0.314 8.124 1.00 87.44 169 GLY A O 1
ATOM 1147 N N . GLY A 1 170 ? -13.892 -0.081 8.360 1.00 89.12 170 GLY A N 1
ATOM 1148 C CA . GLY A 1 170 ? -13.790 -0.036 9.813 1.00 89.12 170 GLY A CA 1
ATOM 1149 C C . GLY A 1 170 ? -13.244 1.299 10.320 1.00 89.12 170 GLY A C 1
ATOM 1150 O O . GLY A 1 170 ? -13.693 2.358 9.894 1.00 89.12 170 GLY A O 1
ATOM 1151 N N . SER A 1 171 ? -12.308 1.244 11.264 1.00 88.31 171 SER A N 1
ATOM 1152 C CA . SER A 1 171 ? -11.632 2.392 11.876 1.00 88.31 171 SER A CA 1
ATOM 1153 C C . SER A 1 171 ? -10.311 2.736 11.184 1.00 88.31 171 SER A C 1
ATOM 1155 O O . SER A 1 171 ? -9.682 1.891 10.551 1.00 88.31 171 SER A O 1
ATOM 1157 N N . ILE A 1 172 ? -9.839 3.970 11.374 1.00 91.56 172 ILE A N 1
ATOM 1158 C CA . ILE A 1 172 ? -8.454 4.353 11.076 1.00 91.56 172 ILE A CA 1
ATOM 1159 C C . ILE A 1 172 ? -7.731 4.635 12.396 1.00 91.56 172 ILE A C 1
ATOM 1161 O O . ILE A 1 172 ? -8.211 5.419 13.217 1.00 91.56 172 ILE A O 1
ATOM 1165 N N . VAL A 1 173 ? -6.578 4.003 12.607 1.00 90.69 173 VAL A N 1
ATOM 1166 C CA . VAL A 1 173 ? -5.739 4.173 13.800 1.00 90.69 173 VAL A CA 1
ATOM 1167 C C . VAL A 1 173 ? -4.365 4.683 13.386 1.00 90.69 173 VAL A C 1
ATOM 1169 O O . VAL A 1 173 ? -3.660 4.035 12.618 1.00 90.69 173 VAL A O 1
ATOM 1172 N N . VAL A 1 174 ? -3.980 5.838 13.919 1.00 88.81 174 VAL A N 1
ATOM 1173 C CA . VAL A 1 174 ? -2.729 6.530 13.611 1.00 88.81 174 VAL A CA 1
ATOM 1174 C C . VAL A 1 174 ? -1.812 6.487 14.829 1.00 88.81 174 VAL A C 1
ATOM 1176 O O . VAL A 1 174 ? -1.978 7.273 15.763 1.00 88.81 174 VAL A O 1
ATOM 1179 N N . ASN A 1 175 ? -0.876 5.536 14.838 1.00 86.12 175 ASN A N 1
ATOM 1180 C CA . ASN A 1 175 ? 0.101 5.329 15.911 1.00 86.12 175 ASN A CA 1
ATOM 1181 C C . ASN A 1 175 ? 1.439 6.039 15.666 1.00 86.12 175 ASN A C 1
ATOM 1183 O O . ASN A 1 175 ? 2.226 6.146 16.602 1.00 86.12 175 ASN A O 1
ATOM 1187 N N . ASP A 1 176 ? 1.676 6.529 14.450 1.00 86.25 176 ASP A N 1
ATOM 1188 C CA . ASP A 1 176 ? 2.884 7.262 14.059 1.00 86.25 176 ASP A CA 1
ATOM 1189 C C . ASP A 1 176 ? 2.516 8.458 13.156 1.00 86.25 176 ASP A C 1
ATOM 1191 O O . ASP A 1 176 ? 1.350 8.685 12.824 1.00 86.25 176 ASP A O 1
ATOM 1195 N N . LYS A 1 177 ? 3.514 9.246 12.777 1.00 85.06 177 LYS A N 1
ATOM 1196 C CA . LYS A 1 177 ? 3.400 10.530 12.094 1.00 85.06 177 LYS A CA 1
ATOM 1197 C C . LYS A 1 177 ? 2.834 10.404 10.680 1.00 85.06 177 LYS A C 1
ATOM 1199 O O . LYS A 1 177 ? 3.401 9.729 9.825 1.00 85.06 177 LYS A O 1
ATOM 1204 N N . VAL A 1 178 ? 1.773 11.156 10.394 1.00 88.62 178 VAL A N 1
ATOM 1205 C CA . VAL A 1 178 ? 1.208 11.337 9.046 1.00 88.62 178 VAL A CA 1
ATOM 1206 C C . VAL A 1 178 ? 1.325 12.800 8.639 1.00 88.62 178 VAL A C 1
ATOM 1208 O O . VAL A 1 178 ? 0.934 13.684 9.407 1.00 88.62 178 VAL A O 1
ATOM 1211 N N . GLY A 1 179 ? 1.887 13.083 7.466 1.00 83.00 179 GLY A N 1
ATOM 1212 C CA . GLY A 1 179 ? 2.024 14.447 6.953 1.00 83.00 179 GLY A CA 1
ATOM 1213 C C . GLY A 1 179 ? 3.450 14.858 6.578 1.00 83.00 179 GLY A C 1
ATOM 1214 O O . GLY A 1 179 ? 4.322 14.004 6.411 1.00 83.00 179 GLY A O 1
ATOM 1215 N N . PRO A 1 180 ? 3.719 16.170 6.441 1.00 77.19 180 PRO A N 1
ATOM 1216 C CA . PRO A 1 180 ? 5.040 16.663 6.091 1.00 77.19 180 PRO A CA 1
ATOM 1217 C C . PRO A 1 180 ? 5.975 16.635 7.310 1.00 77.19 180 PRO A C 1
ATOM 1219 O O . PRO A 1 180 ? 5.986 17.550 8.144 1.00 77.19 180 PRO A O 1
ATOM 1222 N N . TRP A 1 181 ? 6.775 15.573 7.404 1.00 75.69 181 TRP A N 1
ATOM 1223 C CA . TRP A 1 181 ? 7.711 15.326 8.502 1.00 75.69 181 TRP A CA 1
ATOM 1224 C C . TRP A 1 181 ? 9.144 15.218 7.982 1.00 75.69 181 TRP A C 1
ATOM 1226 O O . TRP A 1 181 ? 9.431 14.459 7.059 1.00 75.69 181 TRP A O 1
ATOM 1236 N N . ASP A 1 182 ? 10.067 15.961 8.595 1.00 72.75 182 ASP A N 1
ATOM 1237 C CA . ASP A 1 182 ? 11.496 15.800 8.352 1.00 72.75 182 ASP A CA 1
ATOM 1238 C C . ASP A 1 182 ? 11.996 14.632 9.183 1.00 72.75 182 ASP A C 1
ATOM 1240 O O . ASP A 1 182 ? 12.236 14.735 10.387 1.00 72.75 182 ASP A O 1
ATOM 1244 N N . ARG A 1 183 ? 12.211 13.528 8.484 1.00 68.12 183 ARG A N 1
ATOM 1245 C CA . ARG A 1 183 ? 12.826 12.310 8.994 1.00 68.12 183 ARG A CA 1
ATOM 1246 C C . ARG A 1 183 ? 14.166 12.537 9.708 1.00 68.12 183 ARG A C 1
ATOM 1248 O O . ARG A 1 183 ? 14.519 11.778 10.602 1.00 68.12 183 ARG A O 1
ATOM 1255 N N . THR A 1 184 ? 14.954 13.528 9.300 1.00 67.88 184 THR A N 1
ATOM 1256 C CA . THR A 1 184 ? 16.311 13.744 9.830 1.00 67.88 184 THR A CA 1
ATOM 1257 C C . THR A 1 184 ? 16.285 14.426 11.190 1.00 67.88 184 THR A C 1
ATOM 1259 O O . THR A 1 184 ? 17.133 14.159 12.042 1.00 67.88 184 THR A O 1
ATOM 1262 N N . THR A 1 185 ? 15.331 15.333 11.386 1.00 67.50 185 THR A N 1
ATOM 1263 C CA . THR A 1 185 ? 15.220 16.146 12.603 1.00 67.50 185 THR A CA 1
ATOM 1264 C C . THR A 1 185 ? 14.044 15.746 13.485 1.00 67.50 185 THR A C 1
ATOM 1266 O O . THR A 1 185 ? 13.870 16.323 14.557 1.00 67.50 185 THR A O 1
ATOM 1269 N N . ASP A 1 186 ? 13.259 14.760 13.046 1.00 69.06 186 ASP A N 1
ATOM 1270 C CA . ASP A 1 186 ? 12.027 14.308 13.686 1.00 69.06 186 ASP A CA 1
ATOM 1271 C C . ASP A 1 186 ? 10.999 15.447 13.884 1.00 69.06 186 ASP A C 1
ATOM 1273 O O . ASP A 1 186 ? 10.141 15.413 14.769 1.00 69.06 186 ASP A O 1
ATOM 1277 N N . SER A 1 187 ? 11.098 16.481 13.042 1.00 66.06 187 SER A N 1
ATOM 1278 C CA . SER A 1 187 ? 10.361 17.742 13.139 1.00 66.06 187 SER A CA 1
ATOM 1279 C C . SER A 1 187 ? 9.303 17.858 12.050 1.00 66.06 187 SER A C 1
ATOM 1281 O O . SER A 1 187 ? 9.496 17.424 10.920 1.00 66.06 187 SER A O 1
ATOM 1283 N N . PHE A 1 188 ? 8.210 18.554 12.354 1.00 64.94 188 PHE A N 1
ATOM 1284 C CA . PHE A 1 188 ? 7.288 19.046 11.332 1.00 64.94 188 PHE A CA 1
ATOM 1285 C C . PHE A 1 188 ? 8.010 20.011 10.376 1.00 64.94 188 PHE A C 1
ATOM 1287 O O . PHE A 1 188 ? 8.727 20.913 10.835 1.00 64.94 188 PHE A O 1
ATOM 1294 N N . ILE A 1 189 ? 7.807 19.864 9.062 1.00 65.38 189 ILE A N 1
ATOM 1295 C CA . ILE A 1 189 ? 8.370 20.784 8.062 1.00 65.38 189 ILE A CA 1
ATOM 1296 C C . ILE A 1 189 ? 7.383 21.931 7.851 1.00 65.38 189 ILE A C 1
ATOM 1298 O O . ILE A 1 189 ? 6.517 21.889 6.986 1.00 65.38 189 ILE A O 1
ATOM 1302 N N . GLY A 1 190 ? 7.504 22.970 8.678 1.00 52.41 190 GLY A N 1
ATOM 1303 C CA . GLY A 1 190 ? 6.554 24.087 8.693 1.00 52.41 190 GLY A CA 1
ATOM 1304 C C . GLY A 1 190 ? 6.993 25.378 7.999 1.00 52.41 190 GLY A C 1
ATOM 1305 O O . GLY A 1 190 ? 6.280 26.370 8.126 1.00 52.41 190 GLY A O 1
ATOM 1306 N N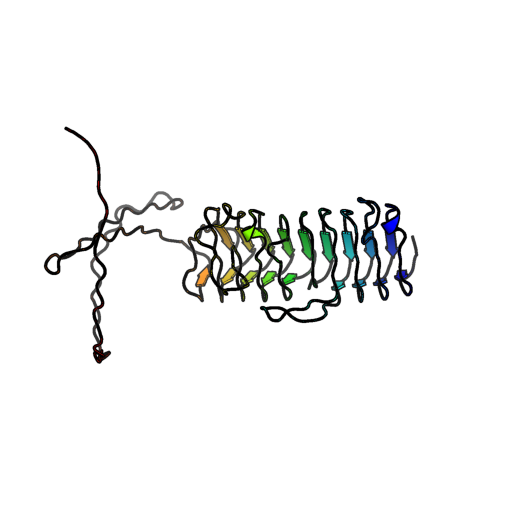 . ARG A 1 191 ? 8.171 25.447 7.356 1.00 43.09 191 ARG A N 1
ATOM 1307 C CA . ARG A 1 191 ? 8.681 26.736 6.831 1.00 43.09 191 ARG A CA 1
ATOM 1308 C C . ARG A 1 191 ? 9.252 26.769 5.419 1.00 43.09 191 ARG A C 1
ATOM 1310 O O . ARG A 1 191 ? 9.305 27.866 4.883 1.00 43.09 191 ARG A O 1
ATOM 1317 N N . ASP A 1 192 ? 9.595 25.633 4.819 1.00 47.78 192 ASP A N 1
ATOM 1318 C CA . ASP A 1 192 ? 10.198 25.590 3.474 1.00 47.78 192 ASP A CA 1
ATOM 1319 C C . ASP A 1 192 ? 9.677 24.413 2.617 1.00 47.78 192 ASP A C 1
ATOM 1321 O O . ASP A 1 192 ? 10.269 24.081 1.591 1.00 47.78 192 ASP A O 1
ATOM 1325 N N . ALA A 1 193 ? 8.585 23.757 3.033 1.00 51.81 193 ALA A N 1
ATOM 1326 C CA . ALA A 1 193 ? 7.946 22.714 2.232 1.00 51.81 193 ALA A CA 1
ATOM 1327 C C . ALA A 1 193 ? 7.152 23.339 1.074 1.00 51.81 193 ALA A C 1
ATOM 1329 O O . ALA A 1 193 ? 6.609 24.438 1.192 1.00 51.81 193 ALA A O 1
ATOM 1330 N N . ILE A 1 194 ? 7.056 22.618 -0.043 1.00 58.66 194 ILE A N 1
ATOM 1331 C CA . ILE A 1 194 ? 5.988 22.834 -1.029 1.00 58.66 194 ILE A CA 1
ATOM 1332 C C . ILE A 1 194 ? 4.657 22.749 -0.256 1.00 58.66 194 ILE A C 1
ATOM 1334 O O . ILE A 1 194 ? 4.591 22.013 0.731 1.00 58.66 194 ILE A O 1
ATOM 1338 N N . SER A 1 195 ? 3.622 23.507 -0.652 1.00 64.38 195 SER A N 1
ATOM 1339 C CA . SER A 1 195 ? 2.260 23.267 -0.138 1.00 64.38 195 SER A CA 1
ATOM 1340 C C . SER A 1 195 ? 2.016 21.757 -0.194 1.00 64.38 195 SER A C 1
ATOM 1342 O O . SER A 1 195 ? 2.234 21.130 -1.234 1.00 64.38 195 SER A O 1
ATOM 1344 N N . GLY A 1 196 ? 1.762 21.162 0.971 1.00 65.75 196 GLY A N 1
ATOM 1345 C CA . GLY A 1 196 ? 1.706 19.718 1.110 1.00 65.75 196 GLY A CA 1
ATOM 1346 C C . GLY A 1 196 ? 0.588 19.137 0.253 1.00 65.75 196 GLY A C 1
ATOM 1347 O O . GLY A 1 196 ? -0.299 19.848 -0.218 1.00 65.75 196 GLY A O 1
ATOM 1348 N N . GLY A 1 197 ? 0.604 17.824 0.063 1.00 74.81 197 GLY A N 1
ATOM 1349 C CA . GLY A 1 197 ? -0.579 17.162 -0.474 1.00 74.81 197 GLY A CA 1
ATOM 1350 C C . GLY A 1 197 ? -1.742 17.226 0.510 1.00 74.81 197 GLY A C 1
ATOM 1351 O O . GLY A 1 197 ? -1.552 17.361 1.725 1.00 74.81 197 GLY A O 1
ATOM 1352 N N . THR A 1 198 ? -2.958 17.117 -0.010 1.00 83.88 198 THR A N 1
ATOM 1353 C CA . THR A 1 198 ? -4.144 16.974 0.830 1.00 83.88 198 THR A CA 1
ATOM 1354 C C . THR A 1 198 ? -4.087 15.654 1.596 1.00 83.88 198 THR A C 1
ATOM 1356 O O . THR A 1 198 ? -3.643 14.631 1.079 1.00 83.88 198 THR A O 1
ATOM 1359 N N . ILE A 1 199 ? -4.545 15.670 2.847 1.00 85.88 199 ILE A N 1
ATOM 1360 C CA . ILE A 1 199 ? -4.678 14.467 3.673 1.00 85.88 199 ILE A CA 1
ATOM 1361 C C . ILE A 1 199 ? -6.160 14.233 3.905 1.00 85.88 199 ILE A C 1
ATOM 1363 O O . ILE A 1 199 ? -6.840 15.069 4.498 1.00 85.88 199 ILE A O 1
ATOM 1367 N N . THR A 1 200 ? -6.659 13.086 3.462 1.00 85.62 200 THR A N 1
ATOM 1368 C CA . THR A 1 200 ? -8.067 12.712 3.580 1.00 85.62 200 THR A CA 1
ATOM 1369 C C . THR A 1 200 ? -8.179 11.324 4.195 1.00 85.62 200 THR A C 1
ATOM 1371 O O . THR A 1 200 ? -7.828 10.331 3.566 1.00 85.62 200 THR A O 1
ATOM 1374 N N . LEU A 1 201 ? -8.704 11.241 5.415 1.00 89.88 201 LEU A N 1
ATOM 1375 C CA . LEU A 1 201 ? -8.991 9.980 6.096 1.00 89.88 201 LEU A CA 1
ATOM 1376 C C . LEU A 1 201 ? -10.508 9.784 6.164 1.00 89.88 201 LEU A C 1
ATOM 1378 O O . LEU A 1 201 ? -11.207 10.618 6.733 1.00 89.88 201 LEU A O 1
ATOM 1382 N N . LEU A 1 202 ? -11.019 8.697 5.594 1.00 86.69 202 LEU A N 1
ATOM 1383 C CA . LEU A 1 202 ? -12.417 8.279 5.662 1.00 86.69 202 LEU A CA 1
ATOM 1384 C C . LEU A 1 202 ? -12.504 6.944 6.388 1.00 86.69 202 LEU A C 1
ATOM 1386 O O . LEU A 1 202 ? -11.969 5.941 5.936 1.00 86.69 202 LEU A O 1
ATOM 1390 N N . SER A 1 203 ? -13.208 6.924 7.503 1.00 86.50 203 SER A N 1
ATOM 1391 C CA . SER A 1 203 ? -13.415 5.746 8.330 1.00 86.50 203 SER A CA 1
ATOM 1392 C C . SER A 1 203 ? -14.904 5.426 8.378 1.00 86.50 203 SER A C 1
ATOM 1394 O O . SER A 1 203 ? -15.725 6.326 8.551 1.00 86.50 203 SER A O 1
ATOM 1396 N N . GLY A 1 204 ? -15.277 4.155 8.255 1.00 83.56 204 GLY A N 1
ATOM 1397 C CA . GLY A 1 204 ? -16.643 3.698 8.502 1.00 83.56 204 GLY A CA 1
ATOM 1398 C C . GLY A 1 204 ? -17.042 3.804 9.978 1.00 83.56 204 GLY A C 1
ATOM 1399 O O . GLY A 1 204 ? -18.228 3.954 10.279 1.00 83.56 204 GLY A O 1
ATOM 1400 N N . ASN A 1 205 ? -16.055 3.808 10.880 1.00 83.19 205 ASN A N 1
ATOM 1401 C CA . ASN A 1 205 ? -16.222 3.908 12.326 1.00 83.19 205 ASN A CA 1
ATOM 1402 C C . ASN A 1 205 ? -15.501 5.147 12.885 1.00 83.19 205 ASN A C 1
ATOM 1404 O O . ASN A 1 205 ? -15.972 6.268 12.694 1.00 83.19 205 ASN A O 1
ATOM 1408 N N . ASP A 1 206 ? -14.382 4.959 13.591 1.00 82.38 206 ASP A N 1
ATOM 1409 C CA . ASP A 1 206 ? -13.660 6.020 14.293 1.00 82.38 206 ASP A CA 1
ATOM 1410 C C . ASP A 1 206 ? -12.326 6.354 13.614 1.00 82.38 206 ASP A C 1
ATOM 1412 O O . ASP A 1 206 ? -11.765 5.550 12.864 1.00 82.38 206 ASP A O 1
ATOM 1416 N N . ILE A 1 207 ? -11.799 7.544 13.908 1.00 83.38 207 ILE A N 1
ATOM 1417 C CA . ILE A 1 207 ? -10.406 7.909 13.628 1.00 83.38 207 ILE A CA 1
ATOM 1418 C C . ILE A 1 207 ? -9.719 8.161 14.972 1.00 83.38 207 ILE A C 1
ATOM 1420 O O . ILE A 1 207 ? -10.087 9.079 15.712 1.00 83.38 207 ILE A O 1
ATOM 1424 N N . THR A 1 208 ? -8.733 7.326 15.297 1.00 83.69 208 THR A N 1
ATOM 1425 C CA . THR A 1 208 ? -7.938 7.423 16.529 1.00 83.69 208 THR A CA 1
ATOM 1426 C C . THR A 1 208 ? -6.539 7.911 16.199 1.00 83.69 208 THR A C 1
ATOM 1428 O O . THR A 1 208 ? -5.857 7.286 15.394 1.00 83.69 208 THR A O 1
ATOM 1431 N N . ILE A 1 209 ? -6.101 8.999 16.832 1.00 86.19 209 ILE A N 1
ATOM 1432 C CA . ILE A 1 209 ? -4.776 9.585 16.617 1.00 86.19 209 ILE A CA 1
ATOM 1433 C C . ILE A 1 209 ? -4.005 9.522 17.933 1.00 86.19 209 ILE A C 1
ATOM 1435 O O . ILE A 1 209 ? -4.289 10.258 18.884 1.00 86.19 209 ILE A O 1
ATOM 1439 N N . ASN A 1 210 ? -3.045 8.604 17.982 1.00 80.75 210 ASN A N 1
ATOM 1440 C CA . ASN A 1 210 ? -2.174 8.371 19.128 1.00 80.75 210 ASN A CA 1
ATOM 1441 C C . ASN A 1 210 ? -0.856 9.147 19.026 1.00 80.75 210 ASN A C 1
ATOM 1443 O O . ASN A 1 210 ? -0.242 9.397 20.061 1.00 80.75 210 ASN A O 1
ATOM 1447 N N . ASP A 1 211 ? -0.461 9.557 17.817 1.00 81.56 211 ASP A N 1
ATOM 1448 C CA . ASP A 1 211 ? 0.673 10.455 17.591 1.00 81.56 211 ASP A CA 1
ATOM 1449 C C . ASP A 1 211 ? 0.246 11.712 16.810 1.00 81.56 211 ASP A C 1
ATOM 1451 O O . ASP A 1 211 ? -0.591 12.468 17.304 1.00 81.56 211 ASP A O 1
ATOM 1455 N N . HIS A 1 212 ? 0.768 11.966 15.606 1.00 79.00 212 HIS A N 1
ATOM 1456 C CA . HIS A 1 212 ? 0.504 13.222 14.902 1.00 79.00 212 HIS A CA 1
ATOM 1457 C C . HIS A 1 212 ? -0.068 13.025 13.500 1.00 79.00 212 HIS A C 1
ATOM 1459 O O . HIS A 1 212 ? 0.421 12.222 12.709 1.00 79.00 212 HIS A O 1
ATOM 1465 N N . ILE A 1 213 ? -1.044 13.869 13.164 1.00 81.81 213 ILE A N 1
ATOM 1466 C CA . ILE A 1 213 ? -1.398 14.185 11.780 1.00 81.81 213 ILE A CA 1
ATOM 1467 C C . ILE A 1 213 ? -1.221 15.683 11.601 1.00 81.81 213 ILE A C 1
ATOM 1469 O O . ILE A 1 213 ? -1.801 16.470 12.355 1.00 81.81 213 ILE A O 1
ATOM 1473 N N . ALA A 1 214 ? -0.435 16.075 10.608 1.00 79.81 214 ALA A N 1
ATOM 1474 C CA . ALA A 1 214 ? -0.212 17.474 10.298 1.00 79.81 214 ALA A CA 1
ATOM 1475 C C . ALA A 1 214 ? -0.282 17.717 8.791 1.00 79.81 214 ALA A C 1
ATOM 1477 O O . ALA A 1 214 ? 0.068 16.859 7.991 1.00 79.81 214 ALA A O 1
ATOM 1478 N N . SER A 1 215 ? -0.723 18.910 8.414 1.00 76.31 215 SER A N 1
ATOM 1479 C CA . SER A 1 215 ? -0.733 19.396 7.036 1.00 76.31 215 SER A CA 1
ATOM 1480 C C . SER A 1 215 ? 0.015 20.728 6.976 1.00 76.31 215 SER A C 1
ATOM 1482 O O . SER A 1 215 ? -0.002 21.495 7.942 1.00 76.31 215 SER A O 1
ATOM 1484 N N . TYR A 1 216 ? 0.667 21.013 5.848 1.00 71.94 216 TYR A N 1
ATOM 1485 C CA . TYR A 1 216 ? 1.274 22.311 5.574 1.00 71.94 216 TYR A CA 1
ATOM 1486 C C . TYR A 1 216 ? 0.605 22.949 4.359 1.00 71.94 216 TYR A C 1
ATOM 1488 O O . TYR A 1 216 ? 0.767 22.457 3.249 1.00 71.94 216 TYR A O 1
ATOM 1496 N N . ASP A 1 217 ? -0.140 24.037 4.574 1.00 74.19 217 ASP A N 1
ATOM 1497 C CA . ASP A 1 217 ? -0.821 24.801 3.513 1.00 74.19 217 ASP A CA 1
ATOM 1498 C C . ASP A 1 217 ? -1.672 23.931 2.564 1.00 74.19 217 ASP A C 1
ATOM 1500 O O . ASP A 1 217 ? -1.757 24.186 1.366 1.00 74.19 217 ASP A O 1
ATOM 1504 N N . ALA A 1 218 ? -2.276 22.870 3.108 1.00 73.94 218 ALA A N 1
ATOM 1505 C CA . ALA A 1 218 ? -3.097 21.911 2.380 1.00 73.94 218 ALA A CA 1
ATOM 1506 C C . ALA A 1 218 ? -4.297 21.461 3.221 1.00 73.94 218 ALA A C 1
ATOM 1508 O O . ALA A 1 218 ? -4.306 21.572 4.452 1.00 73.94 218 ALA A O 1
ATOM 1509 N N . ALA A 1 219 ? -5.333 20.942 2.567 1.00 77.44 219 ALA A N 1
ATOM 1510 C CA . ALA A 1 219 ? -6.526 20.487 3.268 1.00 77.44 219 ALA A CA 1
ATOM 1511 C C . ALA A 1 219 ? -6.242 19.228 4.108 1.00 77.44 219 ALA A C 1
ATOM 1513 O O . ALA A 1 219 ? -5.623 18.280 3.629 1.00 77.44 219 ALA A O 1
ATOM 1514 N N . LEU A 1 220 ? -6.756 19.214 5.341 1.00 83.50 220 LEU A N 1
ATOM 1515 C CA . LEU A 1 220 ? -6.824 18.038 6.207 1.00 83.50 220 LEU A CA 1
ATOM 1516 C C . LEU A 1 220 ? -8.300 17.682 6.449 1.00 83.50 220 LEU A C 1
ATOM 1518 O O . LEU A 1 220 ? -9.028 18.419 7.113 1.00 83.50 220 LEU A O 1
ATOM 1522 N N . GLY A 1 221 ? -8.755 16.565 5.882 1.00 78.62 221 GLY A N 1
ATOM 1523 C CA . GLY A 1 221 ? -10.115 16.044 6.023 1.00 78.62 221 GLY A CA 1
ATOM 1524 C C . GLY A 1 221 ? -10.138 14.748 6.827 1.00 78.62 221 GLY A C 1
ATOM 1525 O O . GLY A 1 221 ? -9.551 13.759 6.401 1.00 78.62 221 GLY A O 1
ATOM 1526 N N . LEU A 1 222 ? -10.828 14.733 7.973 1.00 84.31 222 LEU A N 1
ATOM 1527 C CA . LEU A 1 222 ? -10.904 13.577 8.875 1.00 84.31 222 LEU A CA 1
ATOM 1528 C C . LEU A 1 222 ? -12.360 13.156 9.091 1.00 84.31 222 LEU A C 1
ATOM 1530 O O . LEU A 1 222 ? -13.073 13.677 9.942 1.00 84.31 222 LEU A O 1
ATOM 1534 N N . TYR A 1 223 ? -12.812 12.177 8.327 1.00 79.94 223 TYR A N 1
ATOM 1535 C CA . TYR A 1 223 ? -14.209 11.790 8.230 1.00 79.94 223 TYR A CA 1
ATOM 1536 C C . TYR A 1 223 ? -14.448 10.455 8.936 1.00 79.94 223 TYR A C 1
ATOM 1538 O O . TYR A 1 223 ? -14.189 9.394 8.379 1.00 79.94 223 TYR A O 1
ATOM 1546 N N . ALA A 1 224 ? -14.926 10.513 10.180 1.00 79.38 224 ALA A N 1
ATOM 1547 C CA . ALA A 1 224 ? -15.271 9.336 10.975 1.00 79.38 224 ALA A CA 1
ATOM 1548 C C . ALA A 1 224 ? -16.779 9.029 10.885 1.00 79.38 224 ALA A C 1
ATOM 1550 O O . ALA A 1 224 ? -17.637 9.860 11.216 1.00 79.38 224 ALA A O 1
ATOM 1551 N N . GLY A 1 225 ? -17.110 7.822 10.437 1.00 70.94 225 GLY A N 1
ATOM 1552 C CA . GLY A 1 225 ? -18.469 7.371 10.173 1.00 70.94 225 GLY A CA 1
ATOM 1553 C C . GLY A 1 225 ? -19.118 8.100 8.994 1.00 70.94 225 GLY A C 1
ATOM 1554 O O . GLY A 1 225 ? -18.467 8.694 8.143 1.00 70.94 225 GLY A O 1
ATOM 1555 N N . THR A 1 226 ? -20.453 8.125 8.951 1.00 52.00 226 THR A N 1
ATOM 1556 C CA . THR A 1 226 ? -21.217 8.825 7.896 1.00 52.00 226 THR A CA 1
ATOM 1557 C C . THR A 1 226 ? -21.209 10.359 8.028 1.00 52.00 226 THR A C 1
ATOM 1559 O O . THR A 1 226 ? -22.104 11.012 7.492 1.00 52.00 226 THR A O 1
ATOM 1562 N N . THR A 1 227 ? -20.297 10.955 8.807 1.00 40.81 227 THR A N 1
ATOM 1563 C CA . THR A 1 227 ? -20.349 12.387 9.152 1.00 40.81 227 THR A CA 1
ATOM 1564 C C . THR A 1 227 ? -19.048 13.095 8.805 1.00 40.81 227 THR A C 1
ATOM 1566 O O . THR A 1 227 ? -17.963 12.642 9.157 1.00 40.81 227 THR A O 1
ATOM 1569 N N . LEU A 1 228 ? -19.172 14.248 8.141 1.00 38.59 228 LEU A N 1
ATOM 1570 C CA . LEU A 1 228 ? -18.041 15.097 7.795 1.00 38.59 228 LEU A CA 1
ATOM 1571 C C . LEU A 1 228 ? -17.521 15.815 9.057 1.00 38.59 228 LEU A C 1
ATOM 1573 O O . LEU A 1 228 ? -18.213 16.693 9.571 1.00 38.59 228 LEU A O 1
ATOM 1577 N N . ALA A 1 229 ? -16.330 15.475 9.555 1.00 40.38 229 ALA A N 1
ATOM 1578 C CA . ALA A 1 229 ? -15.599 16.312 10.504 1.00 40.38 229 ALA A CA 1
ATOM 1579 C C . ALA A 1 229 ? -14.379 16.928 9.791 1.00 40.38 229 ALA A C 1
ATOM 1581 O O . ALA A 1 229 ? -13.561 16.243 9.191 1.00 40.38 229 ALA A O 1
ATOM 1582 N N . LEU A 1 230 ? -14.284 18.255 9.797 1.00 39.59 230 LEU A N 1
ATOM 1583 C CA . LEU A 1 230 ? -13.070 18.970 9.403 1.00 39.59 230 LEU A CA 1
ATOM 1584 C C . LEU A 1 230 ? -12.331 19.277 10.703 1.00 39.59 230 LEU A C 1
ATOM 1586 O O . LEU A 1 230 ? -12.909 19.910 11.589 1.00 39.59 230 LEU A O 1
ATOM 1590 N N . ALA A 1 231 ? -11.106 18.784 10.850 1.00 38.28 231 ALA A N 1
ATOM 1591 C CA . ALA A 1 231 ? -10.299 18.986 12.046 1.00 38.28 231 ALA A CA 1
ATOM 1592 C C . ALA A 1 231 ? -9.050 19.798 11.699 1.00 38.28 231 ALA A C 1
ATOM 1594 O O . ALA A 1 231 ? -8.302 19.431 10.797 1.00 38.28 231 ALA A O 1
ATOM 1595 N N . ASP A 1 232 ? -8.827 20.880 12.446 1.00 37.12 232 ASP A N 1
ATOM 1596 C CA . ASP A 1 232 ? -7.541 21.574 12.493 1.00 37.12 232 ASP A CA 1
ATOM 1597 C C . ASP A 1 232 ? -6.570 20.800 13.398 1.00 37.12 232 ASP A C 1
ATOM 1599 O O . ASP A 1 232 ? -6.937 20.390 14.500 1.00 37.12 232 ASP A O 1
ATOM 1603 N N . ASN A 1 233 ? -5.342 20.625 12.899 1.00 40.84 233 ASN A N 1
ATOM 1604 C CA . ASN A 1 233 ? -4.099 20.202 13.557 1.00 40.84 233 ASN A CA 1
ATOM 1605 C C . ASN A 1 233 ? -4.239 19.625 14.980 1.00 40.84 233 ASN A C 1
ATOM 1607 O O . ASN A 1 233 ? -4.301 20.364 15.968 1.00 40.84 233 ASN A O 1
ATOM 1611 N N . CYS A 1 234 ? -4.163 18.296 15.103 1.00 44.25 234 CYS A N 1
ATOM 1612 C CA . CYS A 1 234 ? -3.975 17.634 16.393 1.00 44.25 234 CYS A CA 1
ATOM 1613 C C . CYS A 1 234 ? -2.541 17.883 16.892 1.00 44.25 234 CYS A C 1
ATOM 1615 O O . CYS A 1 234 ? -1.642 17.068 16.723 1.00 44.25 234 CYS A O 1
ATOM 1617 N N . ALA A 1 235 ? -2.313 19.063 17.471 1.00 39.00 235 ALA A N 1
ATOM 1618 C CA . ALA A 1 235 ? -1.005 19.497 17.960 1.00 39.00 235 ALA A CA 1
ATOM 1619 C C . ALA 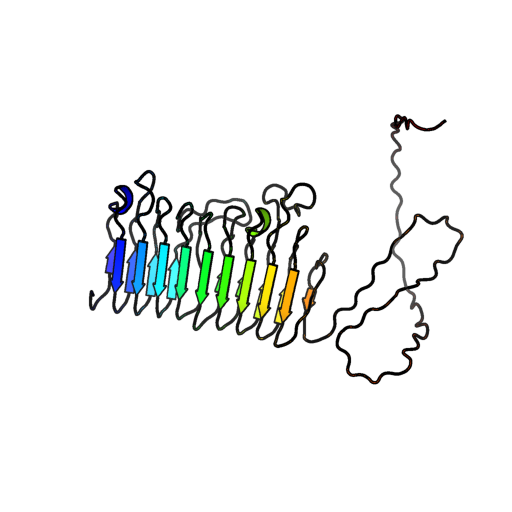A 1 235 ? -0.610 18.855 19.310 1.00 39.00 235 ALA A C 1
ATOM 1621 O O . ALA A 1 235 ? 0.510 19.065 19.772 1.00 39.00 235 ALA A O 1
ATOM 1622 N N . THR A 1 236 ? -1.513 18.109 19.966 1.00 40.22 236 THR A N 1
ATOM 1623 C CA . THR A 1 236 ? -1.240 17.397 21.230 1.00 40.22 236 THR A CA 1
ATOM 1624 C C . THR A 1 236 ? -1.995 16.054 21.310 1.00 40.22 236 THR A C 1
ATOM 1626 O O . THR A 1 236 ? -3.196 16.071 21.600 1.00 40.22 236 THR A O 1
ATOM 1629 N N . PRO A 1 237 ? -1.336 14.902 21.088 1.00 43.72 237 PRO A N 1
ATOM 1630 C CA . PRO A 1 237 ? -1.944 13.578 21.269 1.00 43.72 237 PRO A CA 1
ATOM 1631 C C . PRO A 1 237 ? -2.147 13.166 22.745 1.00 43.72 237 PRO A C 1
ATOM 1633 O O . PRO A 1 237 ? -1.450 13.680 23.628 1.00 43.72 237 PRO A O 1
ATOM 1636 N N . PRO A 1 238 ? -3.058 12.207 23.038 1.00 44.44 238 PRO A N 1
ATOM 1637 C CA . PRO A 1 238 ? -3.962 11.528 22.102 1.00 44.44 238 PRO A CA 1
ATOM 1638 C C . PRO A 1 238 ? -5.236 12.345 21.834 1.00 44.44 238 PRO A C 1
ATOM 1640 O O . PRO A 1 238 ? -5.842 12.889 22.760 1.00 44.44 238 PRO A O 1
ATOM 1643 N N . CYS A 1 239 ? -5.679 12.395 20.576 1.00 50.56 239 CYS A N 1
ATOM 1644 C CA . CYS A 1 239 ? -6.971 12.968 20.201 1.00 50.56 239 CYS A CA 1
ATOM 1645 C C . CYS A 1 239 ? -7.836 11.898 19.518 1.00 50.56 239 CYS A C 1
ATOM 1647 O O . CYS A 1 239 ? -7.417 11.216 18.583 1.00 50.56 239 CYS A O 1
ATOM 1649 N N . THR A 1 240 ? -9.065 11.731 20.005 1.00 42.12 240 THR A N 1
ATOM 1650 C CA . THR A 1 240 ? -10.048 10.819 19.410 1.00 42.12 240 THR A CA 1
ATOM 1651 C C . THR A 1 240 ? -11.178 11.654 18.832 1.00 42.12 240 THR A C 1
ATOM 1653 O O . THR A 1 240 ? -11.838 12.393 19.565 1.00 42.12 240 THR A O 1
ATOM 1656 N N . ILE A 1 241 ? -11.412 11.542 17.525 1.00 50.81 241 ILE A N 1
ATOM 1657 C CA . ILE A 1 241 ? -12.584 12.141 16.884 1.00 50.81 241 ILE A CA 1
ATOM 1658 C C . ILE A 1 241 ? -13.680 11.076 16.889 1.00 50.81 241 ILE A C 1
ATOM 1660 O O . ILE A 1 241 ? -13.799 10.276 15.966 1.00 50.81 241 ILE A O 1
ATOM 1664 N N . THR A 1 242 ? -14.462 11.040 17.969 1.00 38.75 242 THR A N 1
ATOM 1665 C CA . THR A 1 242 ? -15.682 10.225 18.059 1.00 38.75 242 THR A CA 1
ATOM 1666 C C . THR A 1 242 ? -16.879 11.067 17.618 1.00 38.75 242 THR A C 1
ATOM 1668 O O . THR A 1 242 ? -16.887 12.279 17.813 1.00 38.75 242 THR A O 1
ATOM 1671 N N . ARG A 1 243 ? -17.906 10.432 17.041 1.00 34.22 243 ARG A N 1
ATOM 1672 C CA . ARG A 1 243 ? -19.187 11.027 16.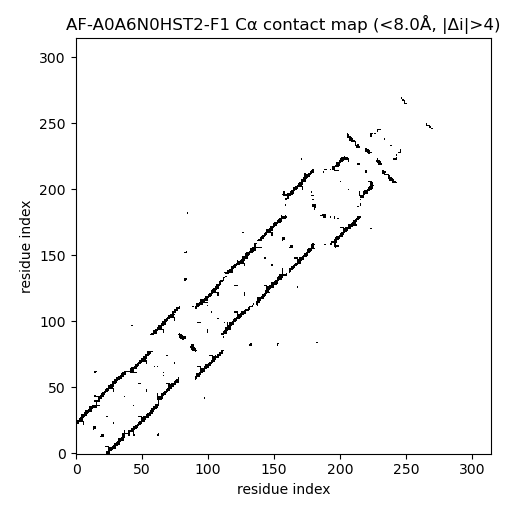596 1.00 34.22 243 ARG A CA 1
ATOM 1673 C C . ARG A 1 243 ? -19.594 12.303 17.376 1.00 34.22 243 ARG A C 1
ATOM 1675 O O . ARG A 1 243 ? -20.167 12.201 18.458 1.00 34.22 243 ARG A O 1
ATOM 1682 N N . GLY A 1 244 ? -19.377 13.493 16.801 1.00 32.12 244 GLY A N 1
ATOM 1683 C CA . GLY A 1 244 ? -19.920 14.761 17.317 1.00 32.12 244 GLY A CA 1
ATOM 1684 C C . GLY A 1 244 ? -18.965 15.967 17.322 1.00 32.12 244 GLY A C 1
ATOM 1685 O O . GLY A 1 244 ? -17.942 15.946 17.984 1.00 32.12 244 GLY A O 1
ATOM 1686 N N . VAL A 1 245 ? -19.392 17.027 16.619 1.00 29.45 245 VAL A N 1
ATOM 1687 C CA . VAL A 1 245 ? -19.048 18.471 16.705 1.00 29.45 245 VAL A CA 1
ATOM 1688 C C . VAL A 1 245 ? -17.591 18.868 17.014 1.00 29.45 245 VAL A C 1
ATOM 1690 O O . VAL A 1 245 ? -17.140 18.792 18.153 1.00 29.45 245 VAL A O 1
ATOM 1693 N N . ALA A 1 246 ? -16.939 19.511 16.038 1.00 31.75 246 ALA A N 1
ATOM 1694 C CA . ALA A 1 246 ? -15.782 20.382 16.264 1.00 31.75 246 ALA A CA 1
ATOM 1695 C C . ALA A 1 246 ? -16.224 21.851 16.464 1.00 31.75 246 ALA A C 1
ATOM 1697 O O . ALA A 1 246 ? -17.138 22.331 15.789 1.00 31.75 246 ALA A O 1
ATOM 1698 N N . ILE A 1 247 ? -15.584 22.566 17.398 1.00 30.52 247 ILE A N 1
ATOM 1699 C CA . ILE A 1 247 ? -15.779 24.002 17.669 1.00 30.52 247 ILE A CA 1
ATOM 1700 C C . ILE A 1 247 ? -14.505 24.745 17.257 1.00 30.52 247 ILE A C 1
ATOM 1702 O O . ILE A 1 247 ? -13.421 24.374 17.697 1.00 30.52 247 ILE A O 1
ATOM 1706 N N . PHE A 1 248 ? -14.645 25.830 16.493 1.00 35.44 248 PHE A N 1
ATOM 1707 C CA . PHE A 1 248 ? -13.539 26.716 16.118 1.00 35.44 248 PHE A CA 1
ATOM 1708 C C . PHE A 1 248 ? -13.508 27.970 17.001 1.00 35.44 248 PHE A C 1
ATOM 1710 O O . PHE A 1 248 ? -14.544 28.600 17.232 1.00 35.44 248 PHE A O 1
ATOM 1717 N N . ALA A 1 249 ? -12.317 28.365 17.455 1.00 28.42 249 ALA A N 1
ATOM 1718 C CA . ALA A 1 249 ? -12.063 29.695 18.001 1.00 28.42 249 ALA A CA 1
ATOM 1719 C C . ALA A 1 249 ? -10.652 30.162 17.619 1.00 28.42 249 ALA A C 1
ATOM 1721 O O . ALA A 1 249 ? -9.659 29.619 18.095 1.00 28.42 249 ALA A O 1
ATOM 1722 N N . GLU A 1 250 ? -10.572 31.206 16.797 1.00 28.53 250 GLU A N 1
ATOM 1723 C CA . GLU A 1 250 ? -9.339 31.954 16.562 1.00 28.53 250 GLU A CA 1
ATOM 1724 C C . GLU A 1 250 ? -9.192 33.009 17.670 1.00 28.53 250 GLU A C 1
ATOM 1726 O O . GLU A 1 250 ? -10.083 33.836 17.885 1.00 28.53 250 GLU A O 1
ATOM 1731 N N . ALA A 1 251 ? -8.086 32.970 18.416 1.00 31.02 251 ALA A N 1
ATOM 1732 C CA . ALA A 1 251 ? -7.790 33.948 19.458 1.00 31.02 251 ALA A CA 1
ATOM 1733 C C . ALA A 1 251 ? -6.485 34.683 19.136 1.00 31.02 251 ALA A C 1
ATOM 1735 O O . ALA A 1 251 ? -5.388 34.188 19.390 1.00 31.02 251 ALA A O 1
ATOM 1736 N N . CYS A 1 252 ? -6.600 35.903 18.613 1.00 29.09 252 CYS A N 1
ATOM 1737 C CA . CYS A 1 252 ? -5.458 36.792 18.430 1.00 29.09 252 CYS A CA 1
ATOM 1738 C C . CYS A 1 252 ? -5.041 37.400 19.778 1.00 29.09 252 CYS A C 1
ATOM 1740 O O . CYS A 1 252 ? -5.711 38.290 20.308 1.00 29.09 252 CYS A O 1
ATOM 1742 N N . PHE A 1 253 ? -3.910 36.958 20.332 1.00 36.22 253 PHE A N 1
ATOM 1743 C CA . PHE A 1 253 ? -3.315 37.582 21.515 1.00 36.22 253 PHE A CA 1
ATOM 1744 C C . PHE A 1 253 ? -2.392 38.737 21.109 1.00 36.22 253 PHE A C 1
ATOM 1746 O O . PHE A 1 253 ? -1.251 38.537 20.701 1.00 36.22 253 PHE A O 1
ATOM 1753 N N . GLY A 1 254 ? -2.858 39.975 21.269 1.00 36.59 254 GLY A N 1
ATOM 1754 C CA . GLY A 1 254 ? -1.959 41.131 21.325 1.00 36.59 254 GLY A CA 1
ATOM 1755 C C . GLY A 1 254 ? -1.227 41.175 22.672 1.00 36.59 254 GLY A C 1
ATOM 1756 O O . GLY A 1 254 ? -1.851 40.941 23.707 1.00 36.59 254 GLY A O 1
ATOM 1757 N N . HIS A 1 255 ? 0.075 41.491 22.674 1.00 45.47 255 HIS A N 1
ATOM 1758 C CA . HIS A 1 255 ? 0.894 41.664 23.886 1.00 45.47 255 HIS A CA 1
ATOM 1759 C C . HIS A 1 255 ? 0.244 42.667 24.866 1.00 45.47 255 HIS A C 1
ATOM 1761 O O . HIS A 1 255 ? 0.229 43.866 24.570 1.00 45.47 255 HIS A O 1
ATOM 1767 N N . PRO A 1 256 ? -0.274 42.245 26.038 1.00 41.53 256 PRO A N 1
ATOM 1768 C CA . PRO A 1 256 ? -0.993 43.146 26.926 1.00 41.53 256 PRO A CA 1
ATOM 1769 C C . PRO A 1 256 ? -0.123 43.605 28.100 1.00 41.53 256 PRO A C 1
ATOM 1771 O O . PRO A 1 256 ? 0.607 42.834 28.720 1.00 41.53 256 PRO A O 1
ATOM 1774 N N . SER A 1 257 ? -0.261 44.884 28.449 1.00 43.84 257 SER A N 1
ATOM 1775 C CA . SER A 1 257 ? 0.264 45.452 29.694 1.00 43.84 257 SER A CA 1
ATOM 1776 C C . SER A 1 257 ? -0.484 44.874 30.918 1.00 43.84 257 SER A C 1
ATOM 1778 O O . SER A 1 257 ? -1.689 44.626 30.811 1.00 43.84 257 SER A O 1
ATOM 1780 N N . PRO A 1 258 ? 0.164 44.693 32.091 1.00 44.50 258 PRO A N 1
ATOM 1781 C CA . PRO A 1 258 ? -0.337 43.872 33.209 1.00 44.50 258 PRO A CA 1
ATOM 1782 C C . PRO A 1 258 ? -1.626 44.342 33.911 1.00 44.50 258 PRO A C 1
ATOM 1784 O O . PRO A 1 258 ? -2.039 43.727 34.891 1.00 44.50 258 PRO A O 1
ATOM 1787 N N . SER A 1 259 ? -2.252 45.439 33.480 1.00 40.88 259 SER A N 1
ATOM 1788 C CA . SER A 1 259 ? -3.323 46.119 34.224 1.00 40.88 259 SER A CA 1
ATOM 1789 C C . SER A 1 259 ? -4.712 46.085 33.575 1.00 40.88 259 SER A C 1
ATOM 1791 O O . SER A 1 259 ? -5.629 46.721 34.097 1.00 40.88 259 SER A O 1
ATOM 1793 N N . LYS A 1 260 ? -4.931 45.342 32.479 1.00 39.50 260 LYS A N 1
ATOM 1794 C CA . LYS A 1 260 ? -6.264 45.228 31.853 1.00 39.50 260 LYS A CA 1
ATOM 1795 C C . LYS A 1 260 ? -6.784 43.790 31.827 1.00 39.50 260 LYS A C 1
ATOM 1797 O O . LYS A 1 260 ? -6.101 42.881 31.370 1.00 39.50 260 LYS A O 1
ATOM 1802 N N . ARG A 1 261 ? -8.030 43.603 32.284 1.00 41.97 261 ARG A N 1
ATOM 1803 C CA . ARG A 1 261 ? -8.805 42.371 32.060 1.00 41.97 261 ARG A CA 1
ATOM 1804 C C . ARG A 1 261 ? -9.112 42.242 30.568 1.00 41.97 261 ARG A C 1
ATOM 1806 O O . ARG A 1 261 ? -9.612 43.194 29.972 1.00 41.97 261 ARG A O 1
ATOM 1813 N N . GLN A 1 262 ? -8.836 41.077 29.991 1.00 39.81 262 GLN A N 1
ATOM 1814 C CA . GLN A 1 262 ? -9.245 40.750 28.628 1.00 39.81 262 GLN A CA 1
ATOM 1815 C C . GLN A 1 262 ? -10.706 40.292 28.623 1.00 39.81 262 GLN A C 1
ATOM 1817 O O . GLN A 1 262 ? -11.108 39.473 29.448 1.00 39.81 262 GLN A O 1
ATOM 1822 N N . ILE A 1 263 ? -11.498 40.843 27.705 1.00 37.88 263 ILE A N 1
ATOM 1823 C CA . ILE A 1 263 ? -12.837 40.352 27.378 1.00 37.88 263 ILE A CA 1
ATOM 1824 C C . ILE A 1 263 ? -12.691 39.582 26.068 1.00 37.88 263 ILE A C 1
ATOM 1826 O O . ILE A 1 263 ? -12.232 40.142 25.074 1.00 37.88 263 ILE A O 1
ATOM 1830 N N . LEU A 1 264 ? -13.043 38.298 26.093 1.00 35.50 264 LEU A N 1
ATOM 1831 C CA . LEU A 1 264 ? -13.054 37.435 24.919 1.00 35.50 264 LEU A CA 1
ATOM 1832 C C . LEU A 1 264 ? -14.315 37.733 24.099 1.00 35.50 264 LEU A C 1
ATOM 1834 O O . LEU A 1 264 ? -15.418 37.411 24.533 1.00 35.50 264 LEU A O 1
ATOM 1838 N N . ASN A 1 265 ? -14.147 38.329 22.922 1.00 32.69 265 ASN A N 1
ATOM 1839 C CA . ASN A 1 265 ? -15.188 38.374 21.898 1.00 32.69 265 ASN A CA 1
ATOM 1840 C C . ASN A 1 265 ? -14.871 37.288 20.867 1.00 32.69 265 ASN A C 1
ATOM 1842 O O . ASN A 1 265 ? -14.078 37.518 19.960 1.00 32.69 265 ASN A O 1
ATOM 1846 N N . ALA A 1 266 ? -15.461 36.105 21.026 1.00 35.16 266 ALA A N 1
ATOM 1847 C CA . ALA A 1 266 ? -15.406 35.053 20.016 1.00 35.16 266 ALA A CA 1
ATOM 1848 C C . ALA A 1 266 ? -16.653 35.140 19.122 1.00 35.16 266 ALA A C 1
ATOM 1850 O O . ALA A 1 266 ? -17.769 35.263 19.631 1.00 35.16 266 ALA A O 1
ATOM 1851 N N . THR A 1 267 ? -16.467 35.063 17.803 1.00 30.64 267 THR A N 1
ATOM 1852 C CA . THR A 1 267 ? -17.572 34.903 16.844 1.00 30.64 267 THR A CA 1
ATOM 1853 C C . THR A 1 267 ? -17.645 33.430 16.465 1.00 30.64 267 THR A C 1
ATOM 1855 O O . THR A 1 267 ? -16.677 32.885 15.946 1.00 30.64 267 THR A O 1
ATOM 1858 N N . VAL A 1 268 ? -18.766 32.774 16.763 1.00 32.88 268 VAL A N 1
ATOM 1859 C CA . VAL A 1 268 ? -18.964 31.342 16.501 1.00 32.88 268 VAL A CA 1
ATOM 1860 C C . VAL A 1 268 ? -19.623 31.164 15.137 1.00 32.88 268 VAL A C 1
ATOM 1862 O O . VAL A 1 268 ? -20.720 31.679 14.920 1.00 32.88 268 VAL A O 1
ATOM 1865 N N . TYR A 1 269 ? -18.999 30.389 14.249 1.00 30.12 269 TYR A N 1
ATOM 1866 C CA . TYR A 1 269 ? -19.646 29.869 13.045 1.00 30.12 269 TYR A CA 1
ATOM 1867 C C . TYR A 1 269 ? -20.018 28.405 13.281 1.00 30.12 269 TYR A C 1
ATOM 1869 O O . TYR A 1 269 ? -19.151 27.547 13.397 1.00 30.12 269 TYR A O 1
ATOM 1877 N N . ALA A 1 270 ? -21.316 28.123 13.375 1.00 31.95 270 ALA A N 1
ATOM 1878 C CA . ALA A 1 270 ? -21.840 26.763 13.370 1.00 31.95 270 ALA A CA 1
ATOM 1879 C C . ALA A 1 270 ? -22.502 26.512 12.011 1.00 31.95 270 ALA A C 1
ATOM 1881 O O . ALA A 1 270 ? -23.515 27.140 11.702 1.00 31.95 270 ALA A O 1
ATOM 1882 N N . TYR A 1 271 ? -21.947 25.610 11.200 1.00 27.17 271 TYR A N 1
ATOM 1883 C CA . TYR A 1 271 ? -22.612 25.113 9.993 1.00 27.17 271 TYR A CA 1
ATOM 1884 C C . TYR A 1 271 ? -23.193 23.724 10.279 1.00 27.17 271 TYR A C 1
ATOM 1886 O O . TYR A 1 271 ? -22.464 22.822 10.678 1.00 27.17 271 TYR A O 1
ATOM 1894 N N . GLY A 1 272 ? -24.513 23.565 10.101 1.00 30.56 272 GLY A N 1
ATOM 1895 C CA . GLY A 1 272 ? -25.192 22.259 10.148 1.00 30.56 272 GLY A CA 1
ATOM 1896 C C . GLY A 1 272 ? -26.146 21.981 11.321 1.00 30.56 272 GLY A C 1
ATOM 1897 O O . GLY A 1 272 ? -26.637 20.861 11.425 1.00 30.56 272 GLY A O 1
ATOM 1898 N N . ALA A 1 273 ? -26.471 22.945 12.189 1.00 27.00 273 ALA A N 1
ATOM 1899 C CA . ALA A 1 273 ? -27.518 22.731 13.198 1.00 27.00 273 ALA A CA 1
ATOM 1900 C C . ALA A 1 273 ? -28.931 22.875 12.580 1.00 27.00 273 ALA A C 1
ATOM 1902 O O . ALA A 1 273 ? -29.162 23.840 11.845 1.00 27.00 273 ALA A O 1
ATOM 1903 N N . PRO A 1 274 ? -29.903 21.984 12.880 1.00 25.78 274 PRO A N 1
ATOM 1904 C CA . PRO A 1 274 ? -31.294 22.199 12.493 1.00 25.78 274 PRO A CA 1
ATOM 1905 C C . PRO A 1 274 ? -31.800 23.522 13.080 1.00 25.78 274 PRO A C 1
ATOM 1907 O O . PRO A 1 274 ? -31.503 23.879 14.222 1.00 25.78 274 PRO A O 1
ATOM 1910 N N . THR A 1 275 ? -32.543 24.269 12.265 1.00 31.41 275 THR A N 1
ATOM 1911 C CA . THR A 1 275 ? -33.020 25.634 12.514 1.00 31.41 275 THR A CA 1
ATOM 1912 C C . THR A 1 275 ? -34.032 25.705 13.661 1.00 31.41 275 THR A C 1
ATOM 1914 O O . THR A 1 275 ? -35.219 25.900 13.429 1.00 31.41 275 THR A O 1
ATOM 1917 N N . SER A 1 276 ? -33.584 25.557 14.905 1.00 31.12 276 SER A N 1
ATOM 1918 C CA . SER A 1 276 ? -34.334 25.955 16.101 1.00 31.12 276 SER A CA 1
ATOM 1919 C C . SER A 1 276 ? -33.471 25.830 17.358 1.00 31.12 276 SER A C 1
ATOM 1921 O O . SER A 1 276 ? -33.626 24.897 18.140 1.00 31.12 276 SER A O 1
ATOM 1923 N N . CYS A 1 277 ? -32.590 26.798 17.605 1.00 26.77 277 CYS A N 1
ATOM 1924 C CA . CYS A 1 277 ? -32.238 27.142 18.981 1.00 26.77 277 CYS A CA 1
ATOM 1925 C C . CYS A 1 277 ? -32.075 28.658 19.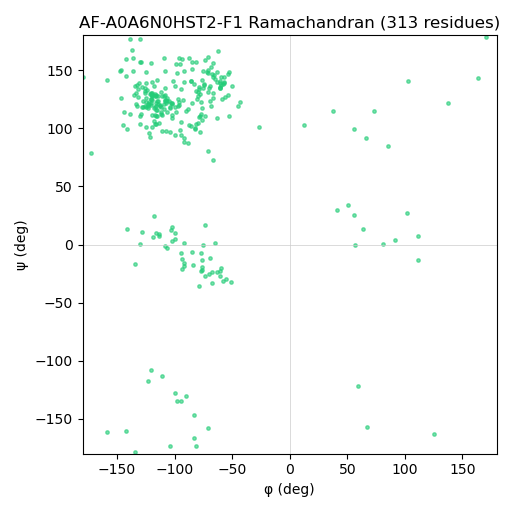100 1.00 26.77 277 CYS A C 1
ATOM 1927 O O . CYS A 1 277 ? -31.084 29.259 18.689 1.00 26.77 277 CYS A O 1
ATOM 1929 N N . VAL A 1 278 ? -33.136 29.277 19.610 1.00 27.50 278 VAL A N 1
ATOM 1930 C CA . VAL A 1 278 ? -33.220 30.691 19.958 1.00 27.50 278 VAL A CA 1
ATOM 1931 C C . VAL A 1 278 ? -32.470 30.878 21.280 1.00 27.50 278 VAL A C 1
ATOM 1933 O O . VAL A 1 278 ? -32.840 30.270 22.278 1.00 27.50 278 VAL A O 1
ATOM 1936 N N . ARG A 1 279 ? -31.459 31.760 21.293 1.00 24.77 279 ARG A N 1
ATOM 1937 C CA . ARG A 1 279 ? -30.695 32.210 22.479 1.00 24.77 279 ARG A CA 1
ATOM 1938 C C . ARG A 1 279 ? -29.841 31.127 23.169 1.00 24.77 279 ARG A C 1
ATOM 1940 O O . ARG A 1 279 ? -30.247 30.517 24.150 1.00 24.77 279 ARG A O 1
ATOM 1947 N N . CYS A 1 280 ? -28.576 31.017 22.762 1.00 24.91 280 CYS A N 1
ATOM 1948 C CA . CYS A 1 280 ? -27.540 30.452 23.628 1.00 24.91 280 CYS A CA 1
ATOM 1949 C C . CYS A 1 280 ? -26.978 31.576 24.519 1.00 24.91 280 CYS A C 1
ATOM 1951 O O . CYS A 1 280 ? -26.226 32.431 24.055 1.00 24.91 280 CYS A O 1
ATOM 1953 N N . VAL A 1 281 ? -27.396 31.623 25.786 1.00 22.02 281 VAL A N 1
ATOM 1954 C CA . VAL A 1 281 ? -26.789 32.483 26.815 1.00 22.02 281 VAL A CA 1
ATOM 1955 C C . VAL A 1 281 ? -25.682 31.676 27.485 1.00 22.02 281 VAL A C 1
ATOM 1957 O O . VAL A 1 281 ? -25.967 30.689 28.155 1.00 22.02 281 VAL A O 1
ATOM 1960 N N . ILE A 1 282 ? -24.426 32.094 27.331 1.00 27.11 282 ILE A N 1
ATOM 1961 C CA . ILE A 1 282 ? -23.318 31.523 28.105 1.00 27.11 282 ILE A CA 1
ATOM 1962 C C . ILE A 1 282 ? -23.294 32.228 29.466 1.00 27.11 282 ILE A C 1
ATOM 1964 O O . ILE A 1 282 ? -22.818 33.355 29.593 1.00 27.11 282 ILE A O 1
ATOM 1968 N N . THR A 1 283 ? -23.848 31.588 30.495 1.00 21.78 283 THR A N 1
ATOM 1969 C CA . THR A 1 283 ? -23.669 32.012 31.890 1.00 21.78 283 THR A CA 1
ATOM 1970 C C . THR A 1 283 ? -22.323 31.534 32.429 1.00 21.78 283 THR A C 1
ATOM 1972 O O . THR A 1 283 ? -21.976 30.365 32.298 1.00 21.78 283 THR A O 1
ATOM 1975 N N . SER A 1 284 ? -21.593 32.462 33.055 1.00 27.28 284 SER A N 1
ATOM 1976 C CA . SER A 1 284 ? -20.316 32.274 33.758 1.00 27.28 284 SER A CA 1
ATOM 1977 C C . SER A 1 284 ? -20.281 31.021 34.647 1.00 27.28 284 SER A C 1
ATOM 1979 O O . SER A 1 284 ? -21.077 30.898 35.581 1.00 27.28 284 SER A O 1
ATOM 1981 N N . SER A 1 285 ? -19.311 30.137 34.397 1.00 23.73 285 SER A N 1
ATOM 1982 C CA . SER A 1 285 ? -19.003 28.975 35.238 1.00 23.73 285 SER A CA 1
ATOM 1983 C C . SER A 1 285 ? -17.702 29.218 36.006 1.00 23.73 285 SER A C 1
ATOM 1985 O O . SER A 1 285 ? -16.671 29.566 35.437 1.00 23.73 285 SER A O 1
ATOM 1987 N N . ARG A 1 286 ? -17.793 29.071 37.329 1.00 23.09 286 ARG A N 1
ATOM 1988 C CA . ARG A 1 286 ? -16.794 29.378 38.363 1.00 23.09 286 ARG A CA 1
ATOM 1989 C C . ARG A 1 286 ? -15.454 28.646 38.182 1.00 23.09 286 ARG A C 1
ATOM 1991 O O . ARG A 1 286 ? -15.436 27.440 37.960 1.00 23.09 286 ARG A O 1
ATOM 1998 N N . LEU A 1 287 ? -14.353 29.366 38.434 1.00 24.84 287 LEU A N 1
ATOM 1999 C CA . LEU A 1 287 ? -13.044 28.795 38.774 1.00 24.84 287 LEU A CA 1
ATOM 2000 C C . LEU A 1 287 ? -13.160 27.928 40.039 1.00 24.84 287 LEU A C 1
ATOM 2002 O O . LEU A 1 287 ? -13.562 28.434 41.088 1.00 24.84 287 LEU A O 1
ATOM 2006 N N . TYR A 1 288 ? -12.741 26.665 39.959 1.00 22.86 288 TYR A N 1
ATOM 2007 C CA . TYR A 1 288 ? -12.404 25.852 41.128 1.00 22.86 288 TYR A CA 1
ATOM 2008 C C . TYR A 1 288 ? -10.882 25.885 41.356 1.00 22.86 288 TYR A C 1
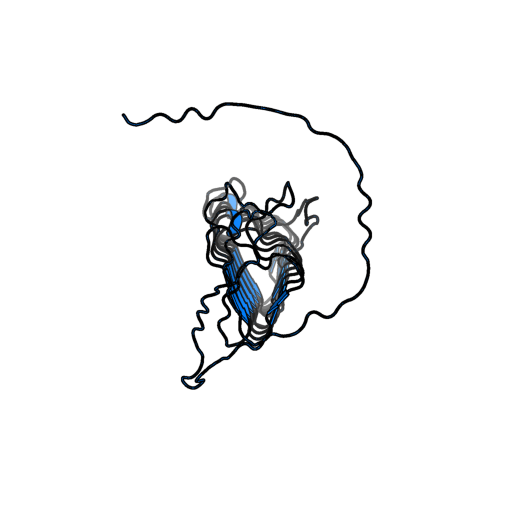ATOM 2010 O O . TYR A 1 288 ? -10.096 25.502 40.496 1.00 22.86 288 TYR A O 1
ATOM 2018 N N . THR A 1 289 ? -10.486 26.388 42.524 1.00 27.06 289 THR A N 1
ATOM 2019 C CA . THR A 1 289 ? -9.157 26.298 43.164 1.00 27.06 289 THR A CA 1
ATOM 2020 C C . THR A 1 289 ? -8.957 24.878 43.732 1.00 27.06 289 THR A C 1
ATOM 2022 O O . THR A 1 289 ? -9.932 24.358 44.270 1.00 27.06 289 THR A O 1
ATOM 2025 N N . THR A 1 290 ? -7.813 24.175 43.627 1.00 22.48 290 THR A N 1
ATOM 2026 C CA . THR A 1 290 ? -6.516 24.287 44.374 1.00 22.48 290 THR A CA 1
ATOM 2027 C C . THR A 1 290 ? -5.596 23.070 44.014 1.00 22.48 290 THR A C 1
ATOM 2029 O O . THR A 1 290 ? -6.104 22.160 43.363 1.00 22.48 290 THR A O 1
ATOM 2032 N N . PRO A 1 291 ? -4.336 22.894 44.514 1.00 31.78 291 PRO A N 1
ATOM 2033 C CA . PRO A 1 291 ? -3.293 23.847 44.940 1.00 31.78 291 PRO A CA 1
ATOM 2034 C C . PRO A 1 291 ? -1.866 23.592 44.344 1.00 31.78 291 PRO A C 1
ATOM 2036 O O . PRO A 1 291 ? -1.468 22.474 44.043 1.00 31.78 291 PRO A O 1
ATOM 2039 N N . SER A 1 292 ? -1.052 24.660 44.319 1.00 25.16 292 SER A N 1
ATOM 2040 C CA . SER A 1 292 ? 0.432 24.708 44.400 1.00 25.16 292 SER A CA 1
ATOM 2041 C C . SER A 1 292 ? 1.310 23.914 43.409 1.00 25.16 292 SER A C 1
ATOM 2043 O O . SER A 1 292 ? 1.703 22.784 43.679 1.00 25.16 292 SER A O 1
ATOM 2045 N N . VAL A 1 293 ? 1.823 24.607 42.381 1.00 22.70 293 VAL A N 1
ATOM 2046 C CA . VAL A 1 293 ? 3.151 24.324 41.800 1.00 22.70 293 VAL A CA 1
ATOM 2047 C C . VAL A 1 293 ? 4.078 25.499 42.117 1.00 22.70 293 VAL A C 1
ATOM 2049 O O . VAL A 1 293 ? 3.866 26.630 41.682 1.00 22.70 293 VAL A O 1
ATOM 2052 N N . THR A 1 294 ? 5.097 25.229 42.928 1.00 22.91 294 THR A N 1
ATOM 2053 C CA . THR A 1 294 ? 6.140 26.181 43.326 1.00 22.91 294 THR A CA 1
ATOM 2054 C C . THR A 1 294 ? 7.161 26.329 42.198 1.00 22.91 294 THR A C 1
ATOM 2056 O O . THR A 1 294 ? 7.960 25.426 41.964 1.00 22.91 294 THR A O 1
ATOM 2059 N N . LEU A 1 295 ? 7.191 27.481 41.524 1.00 23.92 295 LEU A N 1
ATOM 2060 C CA . LEU A 1 295 ? 8.248 27.815 40.563 1.00 23.92 295 LEU A CA 1
ATOM 2061 C C . LEU A 1 295 ? 9.505 28.303 41.308 1.00 23.92 295 LEU A C 1
ATOM 2063 O O . LEU A 1 295 ? 9.555 29.436 41.791 1.00 23.92 295 LEU A O 1
ATOM 2067 N N . ARG A 1 296 ? 10.544 27.460 41.393 1.00 21.80 296 ARG A N 1
ATOM 2068 C CA . ARG A 1 296 ? 11.896 27.896 41.787 1.00 21.80 296 ARG A CA 1
ATOM 2069 C C . ARG A 1 296 ? 12.556 28.613 40.607 1.00 21.80 296 ARG A C 1
ATOM 2071 O O . ARG A 1 296 ? 12.792 28.017 39.562 1.00 21.80 296 ARG A O 1
ATOM 2078 N N . ARG A 1 297 ? 12.878 29.898 40.785 1.00 26.17 297 ARG A N 1
ATOM 2079 C CA . ARG A 1 297 ? 13.683 30.678 39.833 1.00 26.17 297 ARG A CA 1
ATOM 2080 C C . ARG A 1 297 ? 15.125 30.165 39.828 1.00 26.17 297 ARG A C 1
ATOM 2082 O O . ARG A 1 297 ? 15.812 30.310 40.836 1.00 26.17 297 ARG A O 1
ATOM 2089 N N . HIS A 1 298 ? 15.606 29.689 38.683 1.00 23.55 298 HIS A N 1
ATOM 2090 C CA . HIS A 1 298 ? 17.033 29.722 38.367 1.00 23.55 298 HIS A CA 1
ATOM 2091 C C . HIS A 1 298 ? 17.314 30.950 37.495 1.00 23.55 298 HIS A C 1
ATOM 2093 O O . HIS A 1 298 ? 16.643 31.202 36.499 1.00 23.55 298 HIS A O 1
ATOM 2099 N N . LYS A 1 299 ? 18.262 31.771 37.952 1.00 28.09 299 LYS A N 1
ATOM 2100 C CA . LYS A 1 299 ? 18.665 33.049 37.365 1.00 28.09 299 LYS A CA 1
ATOM 2101 C C . LYS A 1 299 ? 19.997 32.855 36.642 1.00 28.09 299 LYS A C 1
ATOM 2103 O O . LYS A 1 299 ? 20.979 32.565 37.313 1.00 28.09 299 LYS A O 1
ATOM 2108 N N . ALA A 1 300 ? 20.021 33.068 35.330 1.00 24.42 300 ALA A N 1
ATOM 2109 C CA . ALA A 1 300 ? 21.168 33.477 34.503 1.00 24.42 300 ALA A CA 1
ATOM 2110 C C . ALA A 1 300 ? 20.665 33.588 33.051 1.00 24.42 300 ALA A C 1
ATOM 2112 O O . ALA A 1 300 ? 19.826 32.792 32.657 1.00 24.42 300 ALA A O 1
ATOM 2113 N N . ALA A 1 301 ? 21.087 34.494 32.179 1.00 25.03 301 ALA A N 1
ATOM 2114 C CA . ALA A 1 301 ? 21.784 35.768 32.266 1.00 25.03 301 ALA A CA 1
ATOM 2115 C C . ALA A 1 301 ? 21.446 36.483 30.941 1.00 25.03 301 ALA A C 1
ATOM 2117 O O . ALA A 1 301 ? 21.339 35.836 29.901 1.00 25.03 301 ALA A O 1
ATOM 2118 N N . ALA A 1 302 ? 21.227 37.795 30.978 1.00 30.75 302 ALA A N 1
ATOM 2119 C CA . ALA A 1 302 ? 20.973 38.585 29.780 1.00 30.75 302 ALA A CA 1
ATOM 2120 C C . ALA A 1 302 ? 22.257 38.707 28.945 1.00 30.75 302 ALA A C 1
ATOM 2122 O O . ALA A 1 302 ? 23.293 39.098 29.483 1.00 30.75 302 ALA A O 1
ATOM 2123 N N . ALA A 1 303 ? 22.170 38.439 27.643 1.00 26.52 303 ALA A N 1
ATOM 2124 C CA . ALA A 1 303 ? 23.159 38.868 26.664 1.00 26.52 303 ALA A CA 1
ATOM 2125 C C . ALA A 1 303 ? 22.438 39.579 25.514 1.00 26.52 303 ALA A C 1
ATOM 2127 O O . ALA A 1 303 ? 21.559 39.034 24.852 1.00 26.52 303 ALA A O 1
ATOM 2128 N N . SER A 1 304 ? 22.798 40.847 25.365 1.00 29.75 304 SER A N 1
ATOM 2129 C CA . SER A 1 304 ? 22.359 41.811 24.369 1.00 29.75 304 SER A CA 1
ATOM 2130 C C . SER A 1 304 ? 22.823 41.456 22.958 1.00 29.75 304 SER A C 1
ATOM 2132 O O . SER A 1 304 ? 23.990 41.118 22.771 1.00 29.75 304 SER A O 1
ATOM 2134 N N . SER A 1 305 ? 21.999 41.736 21.953 1.00 27.19 305 SER A N 1
ATOM 2135 C CA . SER A 1 305 ? 22.511 42.333 20.718 1.00 27.19 305 SER A CA 1
ATOM 2136 C C . SER A 1 305 ? 21.473 43.273 20.115 1.00 27.19 305 SER A C 1
ATOM 2138 O O . SER A 1 305 ? 20.292 42.973 19.971 1.00 27.19 305 SER A O 1
ATOM 2140 N N . SER A 1 306 ? 21.951 44.484 19.888 1.00 26.36 306 SER A N 1
ATOM 2141 C CA . SER A 1 306 ? 21.283 45.615 19.283 1.00 26.36 306 SER A CA 1
ATOM 2142 C C . SER A 1 306 ? 21.378 45.559 17.759 1.00 26.36 306 SER A C 1
ATOM 2144 O O . SER A 1 306 ? 22.384 45.102 17.225 1.00 26.36 306 SER A O 1
ATOM 2146 N N . SER A 1 307 ? 20.430 46.252 17.123 1.00 24.97 307 SER A N 1
ATOM 2147 C CA . SER A 1 307 ? 20.605 47.158 15.975 1.00 24.97 307 SER A CA 1
ATOM 2148 C C . SER A 1 307 ? 20.227 46.700 14.555 1.00 24.97 307 SER A C 1
ATOM 2150 O O . SER A 1 307 ? 20.513 45.597 14.111 1.00 24.97 307 SER A O 1
ATOM 2152 N N . PHE A 1 308 ? 19.639 47.693 13.869 1.00 24.77 308 PHE A N 1
ATOM 2153 C CA . PHE A 1 308 ? 19.373 47.872 12.438 1.00 24.77 308 PHE A CA 1
ATOM 2154 C C . PHE A 1 308 ? 18.099 47.269 11.830 1.00 24.77 308 PHE A C 1
ATOM 2156 O O . PHE A 1 308 ? 18.128 46.280 11.113 1.00 24.77 308 PHE A O 1
ATOM 2163 N N . ALA A 1 309 ? 17.004 48.030 11.941 1.00 25.44 309 ALA A N 1
ATOM 2164 C CA . ALA A 1 309 ? 16.089 48.211 10.816 1.00 25.44 309 ALA A CA 1
ATOM 2165 C C . ALA A 1 309 ? 15.920 49.714 10.547 1.00 25.44 309 ALA A C 1
ATOM 2167 O O . ALA A 1 309 ? 15.239 50.442 11.266 1.00 25.44 309 ALA A O 1
ATOM 2168 N N . ARG A 1 310 ? 16.628 50.173 9.513 1.00 25.66 310 ARG A N 1
ATOM 2169 C CA . ARG A 1 310 ? 16.462 51.464 8.849 1.00 25.66 310 ARG A CA 1
ATOM 2170 C C . ARG A 1 310 ? 15.226 51.335 7.956 1.00 25.66 310 ARG A C 1
ATOM 2172 O O . ARG A 1 310 ? 15.278 50.584 6.989 1.00 25.66 310 ARG A O 1
ATOM 2179 N N . ALA A 1 311 ? 14.142 52.038 8.270 1.00 27.70 311 ALA A N 1
ATOM 2180 C CA . ALA A 1 311 ? 12.998 52.179 7.373 1.00 27.70 311 ALA A CA 1
ATOM 2181 C C . ALA A 1 311 ? 13.047 53.564 6.715 1.00 27.70 311 ALA A C 1
ATOM 2183 O O . ALA A 1 311 ? 12.870 54.593 7.363 1.00 27.70 311 ALA A O 1
ATOM 2184 N N . LEU A 1 312 ? 13.350 53.553 5.420 1.00 25.72 312 LEU A N 1
ATOM 2185 C CA . LEU A 1 312 ? 12.998 54.593 4.463 1.00 25.72 312 LEU A CA 1
ATOM 2186 C C . LEU A 1 312 ? 11.473 54.549 4.253 1.00 25.72 312 LEU A C 1
ATOM 2188 O O . LEU A 1 312 ? 10.970 53.491 3.880 1.00 25.72 312 LEU A O 1
ATOM 2192 N N . ASN A 1 313 ? 10.751 55.656 4.471 1.00 24.55 313 ASN A N 1
ATOM 2193 C CA . ASN A 1 313 ? 10.150 56.462 3.388 1.00 24.55 313 ASN A CA 1
ATOM 2194 C C . ASN A 1 313 ? 9.043 57.444 3.849 1.00 24.55 313 ASN A C 1
ATOM 2196 O O . ASN A 1 313 ? 8.196 57.083 4.663 1.00 24.55 313 ASN A O 1
ATOM 2200 N N . TYR A 1 314 ? 9.055 58.609 3.170 1.00 23.75 314 TYR A N 1
ATOM 2201 C CA . TYR A 1 314 ? 8.123 59.759 3.101 1.00 23.75 314 TYR A CA 1
ATOM 2202 C C . TYR A 1 314 ? 8.093 60.692 4.330 1.00 23.75 314 TYR A C 1
ATOM 2204 O O . TYR A 1 314 ? 7.713 60.262 5.411 1.00 23.75 314 TYR A O 1
ATOM 2212 N N . GLU A 1 315 ? 8.485 61.975 4.271 1.00 30.81 315 GLU A N 1
ATOM 2213 C CA . GLU A 1 315 ? 8.597 62.969 3.170 1.00 30.81 315 GLU A CA 1
ATOM 2214 C C . GLU A 1 315 ? 10.031 63.374 2.776 1.00 30.81 315 GLU A C 1
ATOM 2216 O O . GLU A 1 315 ? 10.935 63.351 3.644 1.00 30.81 315 GLU A O 1
#

Organism: NCBI:txid2738883

Secondary structure (DSSP, 8-state):
-BSS-EEE-S-B-GGGGT--EEEEESS-EEE-S-EE-TTS-TT--EEEEESS-EEE-S-EE-SS--EEEEESS-EEE------SSS----SEEEEETS-EEEEESS-BB--EEEESS-EEEEESSS-EEE-S-B-TT--SEEEEESS-EEE-S-B-GGGGT--EEEEESS-EEE-S-BSSEETTTTEE--SSS-SPPPEEEEESS-EEESS-B--SSS-EEEEETTS--B-----SS-EEE-SS-------------TT-PPP--PPP---S--S----------PPPP------PPP-----------------

Sequence (315 aa):
MAADDVIFNAAVVNLSNGSSLSATADDDIVVNEQIDGSGGISGGQVVLTAGGDVTINEHVITDDGAITVAAAGSVVQAADGLDSYGAPLTKQLRSGSGTISVSSGASLSPGSLVTSGTLLLESTGGSVTIDVPIYETVGDTAVTAAGDITINQPVANTTTGNDLVMMAGGSIVVNDKVGPWDRTTDSFIGRDAISGGTITLLSGNDITINDHIASYDAALGLYAGTTLALADNCATPPCTITRGVAIFAEACFGHPSPSKRQILNATVYAYGAPTSCVRCVITSSRLYTTPSVTLRRHKAAAASSSSFARALNYE

Radius of gyration: 25.96 Å; Cα contacts (8 Å, |Δi|>4): 846; chains: 1; bounding box: 58×88×67 Å

Foldseek 3Di:
DAQAEAEAPDEAAPLQAVAAAEDEYAAEYEAPYEDDNPNGDAAHAYYAYYQYEYEHAAAYEHRQHEYYAEYLAEYHYDWDDDDVAPTDGHHEHAREAHEYAHEHCEEYEDHHYHYLHEYHAYHNNYEYEDPDEQDCSHAAYEHEYQAEYEYQHEHAVQQQPHAYEYAHLAEYEAQDEYEHADSVVRDHPADDTDQGHEYAYHHLAWYWHADWYDGHNYAYWHHGRPDTDGDDTPPDDGDIDHPDDDWDWDDDDDDDDPPDDDDDDTDTDDPDDPPDDDDDDDDDDDDDDDDDDDDDDDDDDDDDDDDDDDDDDDD

Mean predicted aligned error: 14.89 Å

Solvent-accessible surface area (backbone atoms only — not comparable to full-atom values): 16922 Å² total; per-residue (Å²): 127,44,88,41,67,42,74,35,84,52,71,41,54,60,22,34,75,30,40,63,47,79,50,55,16,55,30,32,32,38,31,67,28,38,35,40,4,70,96,32,37,68,53,10,28,40,38,42,37,16,52,25,31,30,40,31,67,35,36,39,35,24,27,40,5,35,37,39,39,37,12,55,27,35,38,45,40,44,59,40,74,38,63,103,76,75,59,47,61,76,17,36,46,31,11,45,60,10,40,40,37,42,35,11,32,26,47,28,45,60,34,38,64,45,24,54,18,42,36,39,38,34,8,73,61,16,29,31,39,35,77,39,53,41,45,46,65,28,21,38,33,39,40,36,15,47,25,31,35,38,29,66,28,40,36,18,20,19,38,68,38,20,38,37,40,36,40,18,52,25,33,34,39,29,60,27,45,35,24,33,55,37,78,90,75,78,36,74,49,82,84,82,56,57,56,21,15,40,38,36,42,39,12,47,42,38,39,41,33,60,34,38,51,48,66,37,87,36,58,51,40,47,23,32,29,101,43,90,40,73,58,80,66,57,86,64,58,70,45,72,53,58,95,72,86,83,86,77,81,88,80,87,82,72,93,73,69,99,84,65,88,85,80,89,85,78,80,79,83,81,86,84,74,77,96,77,79,84,80,88,79,87,74,90,77,82,89,80,87,85,84,88,83,85,84,79,86,82,90,85,79,94,79,88,85,85,89,85,85,86,78,88,81,87,133

pLDDT: mean 71.14, std 27.11, range [21.78, 98.5]